Protein 8BUY (pdb70)

GO terms:
  GO:0000932 P-body (C, IDA)
  GO:0016601 Rac protein signal transduction (P, IDA)
  GO:1905762 CCR4-NOT complex binding (F, IDA)
  GO:0005515 protein binding (F, IPI)
  GO:0031267 small GTPase binding (F, IPI)
  GO:0005829 cytosol (C, TAS)

B-factor: mean 42.81, std 22.11, range [16.08, 143.51]

Radius of gyration: 20.85 Å; Cα contacts (8 Å, |Δi|>4): 250; chains: 2; bounding box: 61×44×50 Å

Foldseek 3Di:
DQFVVVVVVVVVVVVLVVLLVVLVVQLVVLVVVLVVCPPHLCNVLSVLVNVLSVVLSVVSVVLSVVLVVVLVVLVVPFDPCNRRGGDCVPGDPVNVVSVVVNVVSVVVSVVVSVVSSPVSNVVSVVSNVVVVVD/DDDLVVVVVVLVVVLVVLLVVLVVQLVVLVVVCVVQPPHPCNVLSVLSNVLSVVLSVVSVVLSVVCVVVLVVLSVVCPVHVHDPVNVVSVVVNVVSVVVSVVVSVVSSCVSCVVSVVVVVVCVVPND

Solvent-accessible surface area: 12900 Å² total; per-residue (Å²): 123,91,62,21,9,36,27,3,84,88,1,8,54,114,4,6,82,7,0,19,68,2,5,129,14,6,11,110,7,6,63,36,0,12,91,22,0,115,158,28,84,2,22,180,6,0,68,88,3,25,63,13,10,62,93,12,52,81,20,2,54,152,41,6,67,47,4,110,80,85,12,58,153,46,30,162,98,24,46,114,29,5,83,124,32,74,61,41,162,79,17,46,157,119,1,18,54,1,0,0,110,0,2,12,16,14,4,34,9,11,42,72,5,0,54,82,2,25,95,33,0,33,85,4,12,123,53,1,101,49,56,29,118,113,81,84,76,21,24,46,4,103,93,1,6,69,127,5,25,85,6,0,22,54,2,6,125,13,6,8,94,2,8,47,36,2,14,86,5,0,86,149,30,96,11,28,171,23,0,58,45,6,84,88,21,10,72,75,8,32,74,17,2,46,151,49,10,60,60,15,136,86,87,11,49,135,18,14,136,88,0,84,108,51,225,32,57,155,146,15,19,54,15,0,1,108,0,3,14,24,6,5,60,2,13,56,79,7,0,48,47,2,21,103,66,0,78,86,12,2,131,61,2,70,50,28,71,130,111,97,115

Sequence (261 aa):
STTPIADIQQGISKYLDALNVFCRASTFLTDLFSTVFRNSHYSKAATQLKDDVQEHVMEAASRLTSAIKPEIAKMLMELSAGAANFTDQKEFSLQDIEVLGRCCFLTVVQVHFQQFLTHALQKVQPVAHSCFAEVIVTTPIADIQQGISSKYLDALNVFCRASSTFLTDLFSTVFRNSHYSKAATQLKDVQEHVMEAASRLTSAIKPEIAKMLMELSAGEFSLQDIEVLGRCCFLTVVVQVHFQFLTHALQQKVQPVVAHSSSCFAEVIVPE

Secondary structure (P-SEA, 3-state):
cccaaaaaaaaaaaaaaaaaaaaaaaaaaaaaaaaaaccccaaaaaaaaaaaaaaaaaaaaaaaaaaaaaaaaaacccccccccccccccccaaaaaaaaaaaaaaaaaaaaaaaaaccccaaaaaaaaaaaac/ccaaaaaaaaaaaaaaaaaaaaaaaaaaaaaaaaaaccccaaaaaaaaaaaaaaaaaaaaaaaaaaaaaaaaaaaaaccccccaaaaaaaaaaaaaaaaaaaaaaaaaaaaaaaaaaaaaaaaaccc

InterPro domains:
  IPR031813 Domain of unknown function DUF4745 [PF15923] (60-187)
  IPR043385 Granule associated Rac and RHOG effector protein 1 [PTHR15703] (1-1070)

Nearest PDB structures (foldseek):
  8buy-assembly1_A  TM=1.008E+00  e=6.876E-19  Homo sapiens
  8buy-assembly1_B  TM=9.584E-01  e=5.472E-14  Homo sapiens
  5j0l-assembly3_E  TM=5.255E-01  e=9.024E-01  synthetic construct
  5j0l-assembly1_B  TM=3.999E-01  e=4.821E-01  synthetic construct
  4ke2-assembly1_A  TM=3.352E-01  e=4.988E+00  Pseudopleuronectes americanus

Structure (mmCIF, N/CA/C/O backbone):
data_8BUY
#
_entry.id   8BUY
#
_cell.length_a   44.714
_cell.length_b   65.945
_cell.length_c   90.438
_cell.angle_alpha   90.000
_cell.angle_beta   91.516
_cell.angle_gamma   90.000
#
_symmetry.space_group_name_H-M   'C 1 2 1'
#
loop_
_entity.id
_entity.type
_entity.pdbx_description
1 polymer 'Granule associated Rac and RHOG effector protein 1'
2 non-polymer 1,2-ETHANEDIOL
3 non-polymer 'SULFATE ION'
4 water water
#
loop_
_atom_site.group_PDB
_atom_site.id
_atom_site.type_symbol
_atom_site.label_atom_id
_atom_site.label_alt_id
_atom_site.label_comp_id
_atom_site.label_asym_id
_atom_site.label_entity_id
_atom_site.label_seq_id
_atom_site.pdbx_PDB_ins_code
_atom_site.Cartn_x
_atom_site.Cartn_y
_atom_site.Cartn_z
_atom_site.occupancy
_atom_site.B_iso_or_equiv
_atom_site.auth_seq_id
_atom_site.auth_comp_id
_atom_site.auth_asym_id
_atom_site.auth_atom_id
_atom_site.pdbx_PDB_model_num
ATOM 1 N N . SER A 1 5 ? 18.91345 41.93402 -1.80907 1.000 66.66717 69 SER A N 1
ATOM 2 C CA . SER A 1 5 ? 18.70367 40.81337 -0.89900 1.000 73.29059 69 SER A CA 1
ATOM 3 C C . SER A 1 5 ? 17.39258 40.08822 -1.19917 1.000 69.58828 69 SER A C 1
ATOM 4 O O . SER A 1 5 ? 16.42116 40.70690 -1.63923 1.000 72.44665 69 SER A O 1
ATOM 11 N N . THR A 1 6 ? 17.37034 38.77474 -0.95314 1.000 59.13613 70 THR A N 1
ATOM 12 C CA . THR A 1 6 ? 16.19549 37.94578 -1.20530 1.000 48.42394 70 THR A CA 1
ATOM 13 C C . THR A 1 6 ? 15.58310 37.39836 0.08275 1.000 35.61592 70 THR A C 1
ATOM 14 O O . THR A 1 6 ? 14.81538 36.43471 0.04009 1.000 34.66058 70 THR A O 1
ATOM 25 N N . THR A 1 7 ? 15.90288 37.99904 1.23019 1.000 35.41873 71 THR A N 1
ATOM 26 C CA . THR A 1 7 ? 15.38505 37.55568 2.52581 1.000 35.45159 71 THR A CA 1
ATOM 27 C C . THR A 1 7 ? 14.93476 38.77754 3.31410 1.000 30.91950 71 THR A C 1
ATOM 28 O O . THR A 1 7 ? 15.51083 39.11763 4.34832 1.000 32.21329 71 THR A O 1
ATOM 39 N N . PRO A 1 8 ? 13.88172 39.45887 2.85253 1.000 26.56024 72 PRO A N 1
ATOM 40 C CA . PRO A 1 8 ? 13.51105 40.72699 3.49672 1.000 23.10985 72 PRO A CA 1
ATOM 41 C C . PRO A 1 8 ? 13.10623 40.58234 4.95185 1.000 22.01579 72 PRO A C 1
ATOM 42 O O . PRO A 1 8 ? 13.46826 41.43341 5.76347 1.000 23.85034 72 PRO A O 1
ATOM 53 N N . ILE A 1 9 ? 12.34802 39.54365 5.30672 1.000 22.59328 73 ILE A N 1
ATOM 54 C CA . ILE A 1 9 ? 11.94536 39.38274 6.69403 1.000 22.17576 73 ILE A CA 1
ATOM 55 C C . ILE A 1 9 ? 13.15665 39.05912 7.55649 1.000 23.95897 73 ILE A C 1
ATOM 56 O O . ILE A 1 9 ? 13.34874 39.65815 8.61343 1.000 28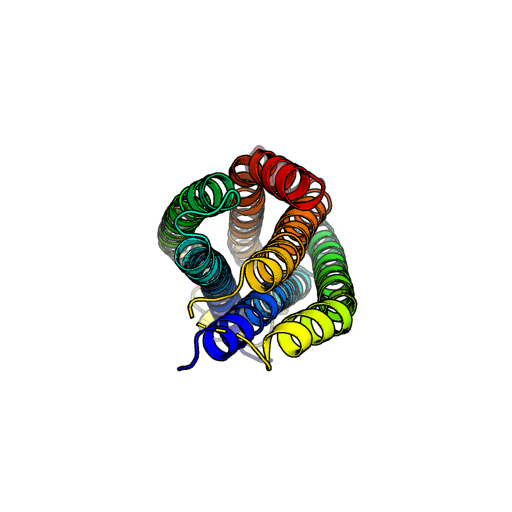.60183 73 ILE A O 1
ATOM 72 N N . ALA A 1 10 ? 13.99122 38.11459 7.11413 1.000 26.90632 74 ALA A N 1
ATOM 73 C CA . ALA A 1 10 ? 15.19194 37.79087 7.88275 1.000 27.90347 74 ALA A CA 1
ATOM 74 C C . ALA A 1 10 ? 16.07535 39.01476 8.04566 1.000 28.82409 74 ALA A C 1
ATOM 75 O O . ALA A 1 10 ? 16.71692 39.19237 9.08816 1.000 32.54091 74 ALA A O 1
ATOM 82 N N . ASP A 1 11 ? 16.13228 39.86950 7.02490 1.000 25.26540 75 ASP A N 1
ATOM 83 C CA . ASP A 1 11 ? 16.95958 41.06867 7.14162 1.000 22.92496 75 ASP A CA 1
ATOM 84 C C . ASP A 1 11 ? 16.42028 42.01641 8.20477 1.000 23.73571 75 ASP A C 1
ATOM 85 O O . ASP A 1 11 ? 17.19257 42.61346 8.96223 1.000 25.56610 75 ASP A O 1
ATOM 94 N N . ILE A 1 12 ? 15.09718 42.19450 8.26388 1.000 21.82139 76 ILE A N 1
ATOM 95 C CA . ILE A 1 12 ? 14.51213 43.03434 9.29969 1.000 23.56670 76 ILE A CA 1
ATOM 96 C C . ILE A 1 12 ? 14.76030 42.43486 10.67582 1.000 25.28946 76 ILE A C 1
ATOM 97 O O . ILE A 1 12 ? 15.10939 43.14915 11.62858 1.000 27.83722 76 ILE A O 1
ATOM 113 N N . GLN A 1 13 ? 14.56961 41.11863 10.80976 1.000 25.11909 77 GLN A N 1
ATOM 114 C CA . GLN A 1 13 ? 14.85908 40.43252 12.06027 1.000 29.55263 77 GLN A CA 1
ATOM 115 C C . GLN A 1 13 ? 16.29266 40.68124 12.49547 1.000 28.26077 77 GLN A C 1
ATOM 116 O O . GLN A 1 13 ? 16.55822 41.03829 13.65002 1.000 32.45736 77 GLN A O 1
ATOM 130 N N . GLN A 1 14 ? 17.24101 40.46388 11.58236 1.000 28.97044 78 GLN A N 1
ATOM 131 C CA . GLN A 1 14 ? 18.64385 40.70791 11.92380 1.000 33.93961 78 GLN A CA 1
ATOM 132 C C . GLN A 1 14 ? 18.87319 42.17284 12.26878 1.000 29.73919 78 GLN A C 1
ATOM 133 O O . GLN A 1 14 ? 19.55653 42.48631 13.25626 1.000 31.21786 78 GLN A O 1
ATOM 147 N N . GLY A 1 15 ? 18.30161 43.08450 11.47192 1.000 24.65027 79 GLY A N 1
ATOM 148 C CA . GLY A 1 15 ? 18.51534 44.50429 11.70934 1.000 22.35524 79 GLY A CA 1
ATOM 149 C C . GLY A 1 15 ? 18.03319 44.94505 13.07583 1.000 23.69151 79 GLY A C 1
ATOM 150 O O . GLY A 1 15 ? 18.67555 45.76263 13.73885 1.000 23.45554 79 GLY A O 1
ATOM 154 N N . ILE A 1 16 ? 16.89873 44.41133 13.51757 1.000 24.70285 80 ILE A N 1
ATOM 155 C CA . ILE A 1 16 ? 16.38515 44.76630 14.83265 1.000 24.33387 80 ILE A CA 1
ATOM 156 C C . ILE A 1 16 ? 17.30860 44.22508 15.90673 1.000 25.37791 80 ILE A C 1
ATOM 157 O O . ILE A 1 16 ? 17.65175 44.93101 16.86822 1.000 26.55379 80 ILE A O 1
ATOM 173 N N . SER A 1 17 ? 17.75140 42.97896 15.74086 1.000 27.38121 81 SER A N 1
ATOM 174 C CA . SER A 1 17 ? 18.62857 42.37196 16.73011 1.000 32.45587 81 SER A CA 1
ATOM 175 C C . SER A 1 17 ? 19.94552 43.12928 16.82304 1.000 30.48169 81 SER A C 1
ATOM 176 O O . SER A 1 17 ? 20.43706 43.38589 17.92805 1.000 29.70935 81 SER A O 1
ATOM 184 N N . LYS A 1 18 ? 20.52893 43.49595 15.67521 1.000 27.63206 82 LYS A N 1
ATOM 185 C CA . LYS A 1 18 ? 21.79156 44.22949 15.69547 1.000 26.03549 82 LYS A CA 1
ATOM 186 C C . LYS A 1 18 ? 21.61870 45.61138 16.30916 1.000 23.79423 82 LYS A C 1
ATOM 187 O O . LYS A 1 18 ? 22.51716 46.10454 16.99326 1.000 24.96808 82 LYS A O 1
ATOM 206 N N . TYR A 1 19 ? 20.48212 46.26047 16.05756 1.000 22.18273 83 TYR A N 1
ATOM 207 C CA . TYR A 1 19 ? 20.23538 47.57123 16.66141 1.000 20.38538 83 TYR A CA 1
ATOM 208 C C . TYR A 1 19 ? 20.16294 47.46469 18.17770 1.000 23.59207 83 TYR A C 1
ATOM 209 O O . TYR A 1 19 ? 20.79916 48.24418 18.89695 1.000 22.80749 83 TYR A O 1
ATOM 227 N N . LEU A 1 20 ? 19.37878 46.50856 18.68716 1.000 24.59448 84 LEU A N 1
ATOM 228 C CA . LEU A 1 20 ? 19.26776 46.34531 20.13452 1.000 26.84308 84 LEU A CA 1
ATOM 229 C C . LEU A 1 20 ? 20.60672 45.97123 20.74413 1.000 28.00788 84 LEU A C 1
ATOM 230 O O . LEU A 1 20 ? 20.97836 46.48411 21.80782 1.000 28.74094 84 LEU A O 1
ATOM 246 N N . ASP A 1 21 ? 21.36186 45.09310 20.08076 1.000 26.94113 85 ASP A N 1
ATOM 247 C CA . ASP A 1 21 ? 22.67764 44.73187 20.60297 1.000 31.72945 85 ASP A CA 1
ATOM 248 C C . ASP A 1 21 ? 23.58235 45.95322 20.66114 1.000 28.59984 85 ASP A C 1
ATOM 249 O O . ASP A 1 21 ? 24.27662 46.18592 21.66280 1.000 28.90178 85 ASP A O 1
ATOM 258 N N . ALA A 1 22 ? 23.58806 46.74698 19.58665 1.000 23.28895 86 ALA A N 1
ATOM 259 C CA . ALA A 1 22 ? 24.46753 47.91510 19.54139 1.000 22.88727 86 ALA A CA 1
ATOM 260 C C . ALA A 1 22 ? 24.07932 48.92768 20.60012 1.000 22.97670 86 ALA A C 1
ATOM 261 O O . ALA A 1 22 ? 24.94769 49.61354 21.16024 1.000 21.12097 86 ALA A O 1
ATOM 268 N N . LEU A 1 23 ? 22.78776 49.04368 20.87772 1.000 24.65788 87 LEU A N 1
ATOM 269 C CA . LEU A 1 23 ? 22.32120 49.93635 21.92791 1.000 24.31033 87 LEU A CA 1
ATOM 270 C C . LEU A 1 23 ? 22.91142 49.53178 23.27025 1.000 24.13232 87 LEU A C 1
ATOM 271 O O . LEU A 1 23 ? 23.40512 50.38365 24.03066 1.000 22.13476 87 LEU A O 1
ATOM 287 N N . ASN A 1 24 ? 22.86205 48.23230 23.57821 1.000 26.42163 88 ASN A N 1
ATOM 288 C CA . ASN A 1 24 ? 23.37657 47.76779 24.86240 1.000 28.87441 88 ASN A CA 1
ATOM 289 C C . ASN A 1 24 ? 24.89002 47.84091 24.90767 1.000 27.94295 88 ASN A C 1
ATOM 290 O O . ASN A 1 24 ? 25.46631 48.14249 25.96303 1.000 27.10313 88 ASN A O 1
ATOM 301 N N . VAL A 1 25 ? 25.55905 47.56876 23.78694 1.000 26.83311 89 VAL A N 1
ATOM 302 C CA . VAL A 1 25 ? 27.02201 47.68183 23.78216 1.000 26.18169 89 VAL A CA 1
ATOM 303 C C . VAL A 1 25 ? 27.44192 49.12042 24.05776 1.000 26.10550 89 VAL A C 1
ATOM 304 O O . VAL A 1 25 ? 28.43642 49.37611 24.76139 1.000 25.08220 89 VAL A O 1
ATOM 317 N N . PHE A 1 26 ? 26.69909 50.07915 23.50359 1.000 24.61505 90 PHE A N 1
ATOM 318 C CA . PHE A 1 26 ? 26.98321 51.49428 23.73890 1.000 21.81015 90 PHE A CA 1
ATOM 319 C C . PHE A 1 26 ? 26.79242 51.85781 25.19787 1.000 22.22223 90 PHE A C 1
ATOM 320 O O . PHE A 1 26 ? 27.64368 52.52753 25.79538 1.000 23.88285 90 PHE A O 1
ATOM 337 N N . CYS A 1 27 ? 25.71564 51.36540 25.81595 1.000 24.10191 91 CYS A N 1
ATOM 338 C CA . CYS A 1 27 ? 25.49278 51.66696 27.22574 1.000 26.51242 91 CYS A CA 1
ATOM 339 C C . CYS A 1 27 ? 26.58026 51.06735 28.10069 1.000 28.31273 91 CYS A C 1
ATOM 340 O O . CYS A 1 27 ? 27.03389 51.69776 29.06350 1.000 30.16133 91 CYS A O 1
ATOM 348 N N . ARG A 1 28 ? 26.98995 49.83342 27.80528 1.000 27.51723 92 ARG A N 1
ATOM 349 C CA . ARG A 1 28 ? 28.02670 49.20238 28.61792 1.000 26.93287 92 ARG A CA 1
ATOM 350 C C . ARG A 1 28 ? 29.37014 49.89305 28.41650 1.000 29.48080 92 ARG A C 1
ATOM 351 O O . ARG A 1 28 ? 30.14502 50.04379 29.36991 1.000 31.24317 92 ARG A O 1
ATOM 372 N N . ALA A 1 29 ? 29.66862 50.30153 27.17821 1.000 26.97990 93 ALA A N 1
ATOM 373 C CA . ALA A 1 29 ? 30.94719 50.95622 26.90911 1.000 28.26843 93 ALA A CA 1
ATOM 374 C C . ALA A 1 29 ? 31.01681 52.31472 27.59227 1.000 25.31586 93 ALA A C 1
ATOM 375 O O . ALA A 1 29 ? 32.09741 52.75383 28.02948 1.000 25.62215 93 ALA A O 1
ATOM 382 N N . SER A 1 30 ? 29.88444 53.00899 27.65909 1.000 26.66394 94 SER A N 1
ATOM 383 C CA . SER A 1 30 ? 29.80623 54.27411 28.37324 1.000 26.48241 94 SER A CA 1
ATOM 384 C C . SER A 1 30 ? 30.12416 54.07726 29.84114 1.000 28.37820 94 SER A C 1
ATOM 385 O O . SER A 1 30 ? 30.97777 54.77800 30.39653 1.000 29.04236 94 SER A O 1
ATOM 393 N N . THR A 1 31 ? 29.44882 53.11600 30.48314 1.000 30.74647 95 THR A N 1
ATOM 394 C CA . THR A 1 31 ? 29.69362 52.86488 31.90029 1.000 33.47061 95 THR A CA 1
ATOM 395 C C . THR A 1 31 ? 31.12379 52.39448 32.14759 1.000 35.18136 95 THR A C 1
ATOM 396 O O . THR A 1 31 ? 31.74971 52.79080 33.13754 1.000 35.22913 95 THR A O 1
ATOM 407 N N . PHE A 1 32 ? 31.64679 51.53179 31.27215 1.000 31.04752 96 PHE A N 1
ATOM 408 C CA . PHE A 1 32 ? 32.99104 50.98962 31.45560 1.000 33.22967 96 PHE A CA 1
ATOM 409 C C . PHE A 1 32 ? 34.03086 52.10118 31.46455 1.000 32.95792 96 PHE A C 1
ATOM 410 O O . PHE A 1 32 ? 34.94501 52.12027 32.30927 1.000 34.23671 96 PHE A O 1
ATOM 427 N N . LEU A 1 33 ? 33.92231 53.03238 30.52077 1.000 31.15314 97 LEU A N 1
ATOM 428 C CA . LEU A 1 33 ? 34.87990 54.13322 30.47789 1.000 31.15377 97 LEU A CA 1
ATOM 429 C C . LEU A 1 33 ? 34.72899 55.02441 31.69612 1.000 31.74685 97 LEU A C 1
ATOM 430 O O . LEU A 1 33 ? 35.72933 55.44255 32.30252 1.000 29.79017 97 LEU A O 1
ATOM 446 N N . THR A 1 34 ? 33.49046 55.34215 32.06875 1.000 31.00857 98 THR A N 1
ATOM 447 C CA . THR A 1 34 ? 33.27435 56.17747 33.24405 1.000 34.47823 98 THR A CA 1
ATOM 448 C C . THR A 1 34 ? 33.80064 55.48899 34.49269 1.000 37.77380 98 THR A C 1
ATOM 449 O O . THR A 1 34 ? 34.29309 56.15737 35.40893 1.000 38.84801 98 THR A O 1
ATOM 460 N N . ASP A 1 35 ? 33.72389 54.15812 34.52818 1.000 33.25580 99 ASP A N 1
ATOM 461 C CA . ASP A 1 35 ? 34.30054 53.41089 35.64156 1.000 38.10712 99 ASP A CA 1
ATOM 462 C C . ASP A 1 35 ? 35.81712 53.55415 35.68364 1.000 38.65413 99 ASP A C 1
ATOM 463 O O . ASP A 1 35 ? 36.39909 53.66941 36.76981 1.000 38.82142 99 ASP A 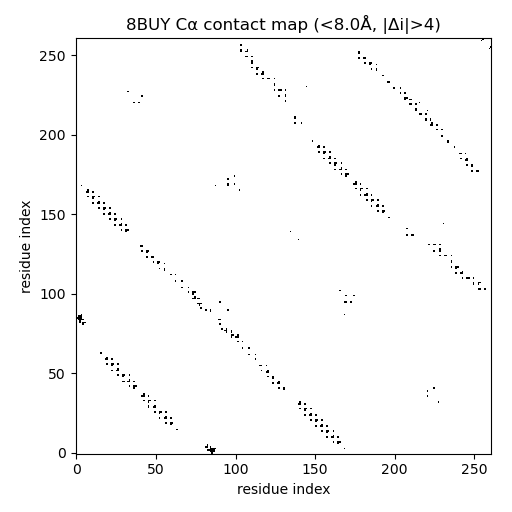O 1
ATOM 472 N N . LEU A 1 36 ? 36.48248 53.52216 34.52555 1.000 36.77155 100 LEU A N 1
ATOM 473 C CA . LEU A 1 36 ? 37.93261 53.71706 34.52637 1.000 37.50781 100 LEU A CA 1
ATOM 474 C C . LEU A 1 36 ? 38.28747 55.09719 35.06357 1.000 35.57871 100 LEU A C 1
ATOM 475 O O . LEU A 1 36 ? 39.23832 55.24735 35.84105 1.000 35.22436 100 LEU A O 1
ATOM 491 N N . PHE A 1 37 ? 37.53605 56.12521 34.66271 1.000 34.22849 101 PHE A N 1
ATOM 492 C CA . PHE A 1 37 ? 37.83775 57.47012 35.13609 1.000 34.17789 101 PHE A CA 1
ATOM 493 C C . PHE A 1 37 ? 37.54829 57.61042 36.62569 1.000 38.41895 101 PHE A C 1
ATOM 494 O O . PHE A 1 37 ? 38.29919 58.27835 37.34794 1.000 39.41597 101 PHE A O 1
ATOM 511 N N . SER A 1 38 ? 36.46458 57.00318 37.10812 1.000 38.20296 102 SER A N 1
ATOM 512 C CA . SER A 1 38 ? 36.17585 57.06292 38.54179 1.000 44.14505 102 SER A CA 1
ATOM 513 C C . SER A 1 38 ? 37.31697 56.46752 39.35474 1.000 45.41815 102 SER A C 1
ATOM 514 O O . SER A 1 38 ? 37.70833 57.01552 40.39906 1.000 43.18566 102 SER A O 1
ATOM 522 N N . THR A 1 39 ? 37.87727 55.35044 38.88953 1.000 41.10990 103 THR A N 1
ATOM 523 C CA . THR A 1 39 ? 38.97889 54.73292 39.61907 1.000 44.48884 103 THR A CA 1
ATOM 524 C C . THR A 1 39 ? 40.20541 55.63959 39.65040 1.000 43.83246 103 THR A C 1
ATOM 525 O O . THR A 1 39 ? 40.85332 55.79104 40.69851 1.000 42.69514 103 THR A O 1
ATOM 536 N N . VAL A 1 40 ? 40.54536 56.25558 38.51480 1.000 49.47191 104 VAL A N 1
ATOM 537 C CA . VAL A 1 40 ? 41.74124 57.08892 38.47869 1.000 54.20645 104 VAL A CA 1
ATOM 538 C C . VAL A 1 40 ? 41.52522 58.38654 39.24480 1.000 52.22850 104 VAL A C 1
ATOM 539 O O . VAL A 1 40 ? 42.48565 58.99163 39.73237 1.000 56.83315 104 VAL A O 1
ATOM 552 N N . PHE A 1 41 ? 40.28085 58.84137 39.36296 1.000 46.04738 105 PHE A N 1
ATOM 553 C CA . PHE A 1 41 ? 39.99952 60.11050 40.01807 1.000 42.80420 105 PHE A CA 1
ATOM 554 C C . PHE A 1 41 ? 39.81737 59.98096 41.52520 1.000 45.26355 105 PHE A C 1
ATOM 555 O O . PHE A 1 41 ? 39.54009 60.98678 42.18582 1.000 39.98112 105 PHE A O 1
ATOM 572 N N . ARG A 1 42 ? 39.97767 58.78436 42.08264 1.000 53.94364 106 ARG A N 1
ATOM 573 C CA . ARG A 1 42 ? 39.84832 58.61203 43.52357 1.000 64.44232 106 ARG A CA 1
ATOM 574 C C . ARG A 1 42 ? 40.69958 59.64217 44.26015 1.000 61.58908 106 ARG A C 1
ATOM 575 O O . ARG A 1 42 ? 41.83402 59.93181 43.86878 1.000 66.39247 106 ARG A O 1
ATOM 588 N N . ASN A 1 43 ? 40.12199 60.22284 45.31128 1.000 53.75573 107 ASN A N 1
ATOM 589 C CA . ASN A 1 43 ? 40.75127 61.20995 46.18426 1.000 54.27329 107 ASN A CA 1
ATOM 590 C C . ASN A 1 43 ? 41.06811 62.52521 45.48425 1.000 50.78158 107 ASN A C 1
ATOM 591 O O . ASN A 1 43 ? 41.83092 63.33085 46.02188 1.000 53.83557 107 ASN A O 1
ATOM 602 N N . SER A 1 44 ? 40.50747 62.77367 44.30491 1.000 45.19417 108 SER A N 1
ATOM 603 C CA . SER A 1 44 ? 40.69037 64.04621 43.62701 1.000 42.28452 108 SER A CA 1
ATOM 604 C C . SER A 1 44 ? 39.36637 64.80118 43.58470 1.000 39.37814 108 SER A C 1
ATOM 605 O O . SER A 1 44 ? 38.29134 64.24507 43.83509 1.000 37.59505 108 SER A O 1
ATOM 613 N N . HIS A 1 45 ? 39.45664 66.08502 43.24840 1.000 41.78923 109 HIS A N 1
ATOM 614 C CA . HIS A 1 45 ? 38.25646 66.90137 43.12795 1.000 43.13030 109 HIS A CA 1
ATOM 615 C C . HIS A 1 45 ? 37.38865 66.54306 41.92307 1.000 38.31329 109 HIS A C 1
ATOM 616 O O . HIS A 1 45 ? 36.32638 67.15879 41.76258 1.000 39.90597 109 HIS A O 1
ATOM 631 N N . TYR A 1 46 ? 37.81299 65.61410 41.06435 1.000 34.17415 110 TYR A N 1
ATOM 632 C CA . TYR A 1 46 ? 36.93340 65.09787 40.01211 1.000 32.83106 110 TYR A CA 1
ATOM 633 C C . TYR A 1 46 ? 36.12399 63.88717 40.45210 1.000 37.34539 110 TYR A C 1
ATOM 634 O O . TYR A 1 46 ? 35.19828 63.49196 39.74020 1.000 34.55061 110 TYR A O 1
ATOM 652 N N . SER A 1 47 ? 36.44170 63.29541 41.60194 1.000 38.99919 111 SER A N 1
ATOM 653 C CA . SER A 1 47 ? 35.82591 62.03070 41.98045 1.000 40.42554 111 SER A CA 1
ATOM 654 C C . SER A 1 47 ? 34.31371 62.14983 42.11813 1.000 40.47593 111 SER A C 1
ATOM 655 O O . SER A 1 47 ? 33.57691 61.24752 41.70290 1.000 41.24457 111 SER A O 1
ATOM 663 N N . LYS A 1 48 ? 33.83038 63.24247 42.71315 1.000 37.44701 112 LYS A N 1
ATOM 664 C CA . LYS A 1 48 ? 32.39352 63.38437 42.93267 1.000 43.65047 112 LYS A CA 1
ATOM 665 C C . LYS A 1 48 ? 31.63171 63.31192 41.61399 1.000 38.18583 112 LYS A C 1
ATOM 666 O O . LYS A 1 48 ? 30.66495 62.55210 41.47997 1.000 36.82560 112 LYS A O 1
ATOM 685 N N . ALA A 1 49 ? 32.06221 64.09732 40.62585 1.000 36.75047 113 ALA A N 1
ATOM 686 C CA . ALA A 1 49 ? 31.38210 64.10105 39.33238 1.000 36.55004 113 ALA A CA 1
ATOM 687 C C . ALA A 1 49 ? 31.49807 62.75112 38.63379 1.000 36.18761 113 ALA A C 1
ATOM 688 O O . ALA A 1 49 ? 30.50735 62.23386 38.08652 1.000 33.24243 113 ALA A O 1
ATOM 695 N N . ALA A 1 50 ? 32.69834 62.16533 38.62938 1.000 38.72620 114 ALA A N 1
ATOM 696 C CA . ALA A 1 50 ? 32.89898 60.88476 37.95849 1.000 36.22400 114 ALA A CA 1
ATOM 697 C C . ALA A 1 50 ? 32.08066 59.79159 38.62728 1.000 36.42685 114 ALA A C 1
ATOM 698 O O . ALA A 1 50 ? 31.51584 58.91869 37.95690 1.000 36.17232 114 ALA A O 1
ATOM 705 N N . THR A 1 51 ? 31.99779 59.83107 39.95440 1.000 37.82789 115 THR A N 1
ATOM 706 C CA . THR A 1 51 ? 31.20579 58.84272 40.66910 1.000 36.84614 115 THR A CA 1
ATOM 707 C C . THR A 1 51 ? 29.72227 59.03307 40.40480 1.000 36.07381 115 THR A C 1
ATOM 708 O O . THR A 1 51 ? 28.99501 58.05536 40.21844 1.000 37.71842 115 THR A O 1
ATOM 719 N N . GLN A 1 52 ? 29.25513 60.28444 40.37316 1.000 38.35131 116 GLN A N 1
ATOM 720 C CA . GLN A 1 52 ? 27.84919 60.52437 40.05604 1.000 37.37346 116 GLN A CA 1
ATOM 721 C C . GLN A 1 52 ? 27.51286 60.05364 38.64660 1.000 35.11627 116 GLN A C 1
ATOM 722 O O . GLN A 1 52 ? 26.45036 59.46863 38.41807 1.000 36.41678 116 GLN A O 1
ATOM 736 N N . LEU A 1 53 ? 28.40034 60.30808 37.68504 1.000 34.72540 117 LEU A N 1
ATOM 737 C CA . LEU A 1 53 ? 28.11868 59.86431 36.32556 1.000 31.38960 117 LEU A CA 1
ATOM 738 C C . LEU A 1 53 ? 28.14509 58.34388 36.23201 1.000 32.54792 117 LEU A C 1
ATOM 739 O O . LEU A 1 53 ? 27.33070 57.74626 35.51841 1.000 31.36943 117 LEU A O 1
ATOM 755 N N . LYS A 1 54 ? 29.08243 57.70236 36.93134 1.000 33.28221 118 LYS A N 1
ATOM 756 C CA . LYS A 1 54 ? 29.11101 56.24718 36.95838 1.000 35.01681 118 LYS A CA 1
ATOM 757 C C . LYS A 1 54 ? 27.77086 55.68471 37.40887 1.000 36.52439 118 LYS A C 1
ATOM 758 O O . LYS A 1 54 ? 27.25581 54.73930 36.80433 1.000 35.81395 118 LYS A O 1
ATOM 768 N N . ASP A 1 55 ? 27.18444 56.26471 38.46454 1.000 35.50496 119 ASP A N 1
ATOM 769 C CA A ASP A 1 55 ? 25.90685 55.76442 38.96138 0.506 37.36927 119 ASP A CA 1
ATOM 770 C CA B ASP A 1 55 ? 25.90756 55.76332 38.96449 0.494 37.36892 119 ASP A CA 1
ATOM 771 C C . ASP A 1 55 ? 24.77964 56.03369 37.97096 1.000 34.55829 119 ASP A C 1
ATOM 772 O O . ASP A 1 55 ? 23.89303 55.18719 37.77971 1.000 33.05445 119 ASP A O 1
ATOM 789 N N . VAL A 1 56 ? 24.78053 57.20970 37.34203 1.000 31.53391 120 VAL A N 1
ATOM 790 C CA . VAL A 1 56 ? 23.78503 57.50225 36.31512 1.000 34.52804 120 VAL A CA 1
ATOM 791 C C . VAL A 1 56 ? 23.87478 56.47634 35.19494 1.000 33.33334 120 VAL A C 1
ATOM 792 O O . VAL A 1 56 ? 22.85977 55.94621 34.72667 1.000 31.19975 120 VAL A O 1
ATOM 805 N N . GLN A 1 57 ? 25.09581 56.19051 34.73485 1.000 32.15089 121 GLN A N 1
ATOM 806 C CA . GLN A 1 57 ? 25.22531 55.34669 33.55052 1.000 31.78289 121 GLN A CA 1
ATOM 807 C C . GLN A 1 57 ? 24.99897 53.88124 33.87038 1.000 34.34552 121 GLN A C 1
ATOM 808 O O . GLN A 1 57 ? 24.56429 53.11953 33.00189 1.000 31.50319 121 GLN A O 1
ATOM 822 N N . GLU A 1 58 ? 25.29323 53.45867 35.09612 1.000 32.71851 122 GLU A N 1
ATOM 823 C CA . GLU A 1 58 ? 24.87016 52.13113 35.52060 1.000 31.84772 122 GLU A CA 1
ATOM 824 C C . GLU A 1 58 ? 23.35586 51.99705 35.43528 1.000 33.51577 122 GLU A C 1
ATOM 825 O O . GLU A 1 58 ? 22.84183 51.00478 34.91367 1.000 34.60708 122 GLU A O 1
ATOM 837 N N . HIS A 1 59 ? 22.62192 53.00280 35.93033 1.000 34.84409 123 HIS A N 1
ATOM 838 C CA . HIS A 1 59 ? 21.16420 52.94883 35.86436 1.000 37.65158 123 HIS A CA 1
ATOM 839 C C . HIS A 1 59 ? 20.67056 53.01298 34.42534 1.000 34.33124 123 HIS A C 1
ATOM 840 O O . HIS A 1 59 ? 19.72384 52.30695 34.05875 1.000 33.55898 123 HIS A O 1
ATOM 854 N N . VAL A 1 60 ? 21.29419 53.84869 33.58627 1.000 32.25890 124 VAL A N 1
ATOM 855 C CA . VAL A 1 60 ? 20.86684 53.92290 32.18859 1.000 32.73576 124 VAL A CA 1
ATOM 856 C C . VAL A 1 60 ? 21.05829 52.57339 31.51127 1.000 31.83022 124 VAL A C 1
ATOM 857 O O . VAL A 1 60 ? 20.21656 52.11817 30.71976 1.000 29.48381 124 VAL A O 1
ATOM 870 N N . MET A 1 61 ? 22.18297 51.93504 31.79685 1.000 32.13677 125 MET A N 1
ATOM 871 C CA . MET A 1 61 ? 22.47745 50.59282 31.31654 1.000 29.46412 125 MET A CA 1
ATOM 872 C C . MET A 1 61 ? 21.41120 49.59879 31.74085 1.000 30.14075 125 MET A C 1
ATOM 873 O O . MET A 1 61 ? 20.97492 48.76436 30.93828 1.000 31.37406 125 MET A O 1
ATOM 887 N N . GLU A 1 62 ? 20.98927 49.65331 33.00911 1.000 33.05676 126 GLU A N 1
ATOM 888 C CA . GLU A 1 62 ? 19.94794 48.74601 33.47791 1.000 36.41716 126 GLU A CA 1
ATOM 889 C C . GLU A 1 62 ? 18.62137 49.02091 32.77370 1.000 34.09618 126 GLU A C 1
ATOM 890 O O . GLU A 1 62 ? 17.94062 48.09257 32.32178 1.000 36.12162 126 GLU A O 1
ATOM 902 N N . ALA A 1 63 ? 18.24223 50.29611 32.66626 1.000 35.16108 127 ALA A N 1
ATOM 903 C CA . ALA A 1 63 ? 17.01617 50.65419 31.95935 1.000 39.58695 127 ALA A CA 1
ATOM 904 C C . ALA A 1 63 ? 17.05626 50.19715 30.50490 1.000 37.33913 127 ALA A C 1
ATOM 905 O O . ALA A 1 63 ? 16.06277 49.66333 29.98118 1.000 36.89591 127 ALA A O 1
ATOM 912 N N . ALA A 1 64 ? 18.18916 50.40684 29.82743 1.000 33.97809 128 ALA A N 1
ATOM 913 C CA . ALA A 1 64 ? 18.32272 49.94640 28.44979 1.000 33.22777 128 ALA A CA 1
ATOM 914 C C . ALA A 1 64 ? 18.16230 48.43786 28.35441 1.000 33.33746 128 ALA A C 1
ATOM 915 O O . ALA A 1 64 ? 17.47191 47.93121 27.46249 1.000 32.07243 128 ALA A O 1
ATOM 922 N N . SER A 1 65 ? 18.78852 47.70063 29.26538 1.000 32.41760 129 SER A N 1
ATOM 923 C CA . SER A 1 65 ? 18.62222 46.25283 29.27749 1.000 32.75956 129 SER A CA 1
ATOM 924 C C . SER A 1 65 ? 17.15893 45.87441 29.46204 1.000 31.19727 129 SER A C 1
ATOM 925 O O . SER A 1 65 ? 16.66699 44.93272 28.82618 1.000 30.32401 129 SER A O 1
ATOM 933 N N . ARG A 1 66 ? 16.44443 46.59224 30.33433 1.000 30.48207 130 ARG A N 1
ATOM 934 C CA . ARG A 1 66 ? 15.03145 46.29152 30.54961 1.000 36.06618 130 ARG A CA 1
ATOM 935 C C . ARG A 1 66 ? 14.20886 46.62809 29.31534 1.000 36.80354 130 ARG A C 1
ATOM 936 O O . ARG A 1 66 ? 13.31081 45.86497 28.91930 1.000 34.14651 130 ARG A O 1
ATOM 957 N N . LEU A 1 67 ? 14.49287 47.77576 28.69830 1.000 35.80000 131 LEU A N 1
ATOM 958 C CA . LEU A 1 67 ? 13.74249 48.18498 27.51961 1.000 36.18836 131 LEU A CA 1
ATOM 959 C C . LEU A 1 67 ? 13.94210 47.19074 26.38697 1.000 34.85494 131 LEU A C 1
ATOM 960 O O . LEU A 1 67 ? 12.99386 46.84690 25.66892 1.000 37.33600 131 LEU A O 1
ATOM 976 N N . THR A 1 68 ? 15.16900 46.69863 26.22352 1.000 32.47308 132 THR A N 1
ATOM 977 C CA . THR A 1 68 ? 15.43719 45.74214 25.15681 1.000 36.97279 132 THR A CA 1
ATOM 978 C C . THR A 1 68 ? 14.87783 44.36604 25.49628 1.000 34.89365 132 THR A C 1
ATOM 979 O O . THR A 1 68 ? 14.39892 43.66018 24.60238 1.000 35.28513 132 THR A O 1
ATOM 990 N N . SER A 1 69 ? 14.89079 43.97687 26.77180 1.000 32.48240 133 SER A N 1
ATOM 991 C CA . SER A 1 69 ? 14.29093 42.70353 27.14191 1.000 34.19273 133 SER A CA 1
ATOM 992 C C . SER A 1 69 ? 12.78033 42.72454 26.93955 1.000 34.58485 133 SER A C 1
ATOM 993 O O . SER A 1 69 ? 12.17416 41.68482 26.66105 1.000 36.32950 133 SER A O 1
ATOM 1001 N N . ALA A 1 70 ? 12.15710 43.89352 27.06299 1.000 35.79129 134 ALA A N 1
ATOM 1002 C CA . ALA A 1 70 ? 10.71190 43.97680 26.89402 1.000 38.54298 134 ALA A CA 1
ATOM 1003 C C . ALA A 1 70 ? 10.29163 44.07199 25.43218 1.000 35.66490 134 ALA A C 1
ATOM 1004 O O . ALA A 1 70 ? 9.18498 43.63069 25.08526 1.000 37.54778 134 ALA A O 1
ATOM 1011 N N . ILE A 1 71 ? 11.13657 44.62854 24.55765 1.000 29.14582 135 ILE A N 1
ATOM 1012 C CA . ILE A 1 71 ? 10.75096 44.77376 23.15553 1.000 30.30083 135 ILE A CA 1
ATOM 1013 C C . ILE A 1 71 ? 10.87903 43.44942 22.42899 1.000 31.34250 135 ILE A C 1
ATOM 1014 O O . ILE A 1 71 ? 10.09758 43.15442 21.52457 1.000 32.39941 135 ILE A O 1
ATOM 1024 N N . LYS A 1 72 ? 11.85726 42.63531 22.81404 1.000 35.01661 136 LYS A N 1
ATOM 1025 C CA . LYS A 1 72 ? 12.06689 41.35152 22.15486 1.000 37.95426 136 LYS A CA 1
ATOM 1026 C C . LYS A 1 72 ? 10.79727 40.52370 22.10723 1.000 35.52972 136 LYS A C 1
ATOM 1027 O O . LYS A 1 72 ? 10.38793 40.13213 21.00471 1.000 35.03646 136 LYS A O 1
ATOM 1046 N N . PRO A 1 73 ? 10.12062 40.24744 23.22597 1.000 38.11597 137 PRO A N 1
ATOM 1047 C CA . PRO A 1 73 ? 8.87917 39.46975 23.13044 1.000 38.41774 137 PRO A CA 1
ATOM 1048 C C . PRO A 1 73 ? 7.78162 40.21185 22.40302 1.000 37.36455 137 PRO A C 1
ATOM 1049 O O . PRO A 1 73 ? 6.99072 39.59194 21.68376 1.000 38.07932 137 PRO A O 1
ATOM 1060 N N . GLU A 1 74 ? 7.70836 41.53529 22.56757 1.000 36.93564 138 GLU A N 1
ATOM 1061 C CA . GLU A 1 74 ? 6.69091 42.29475 21.85034 1.000 38.96730 138 GLU A CA 1
ATOM 1062 C C . GLU A 1 74 ? 6.88985 42.16172 20.35203 1.000 31.76691 138 GLU A C 1
ATOM 1063 O O . GLU A 1 74 ? 5.92801 41.95642 19.60596 1.000 32.07816 138 GLU A O 1
ATOM 1075 N N . ILE A 1 75 ? 8.13936 42.22637 19.90274 1.000 34.30384 139 ILE A N 1
ATOM 1076 C CA . ILE A 1 75 ? 8.43689 42.13091 18.48174 1.000 37.46197 139 ILE A CA 1
ATOM 1077 C C . ILE A 1 75 ? 8.12277 40.73348 17.96951 1.000 34.13498 139 ILE A C 1
ATOM 1078 O O . ILE A 1 75 ? 7.49188 40.57458 16.91885 1.000 30.58343 139 ILE A O 1
ATOM 1094 N N . ALA A 1 76 ? 8.58288 39.70190 18.68743 1.000 30.19528 140 ALA A N 1
ATOM 1095 C CA . ALA A 1 76 ? 8.31364 38.33325 18.28869 1.000 29.18925 140 ALA A CA 1
ATOM 1096 C C . ALA A 1 76 ? 6.81353 38.08232 18.21768 1.000 26.82934 140 ALA A C 1
ATOM 1097 O O . ALA A 1 76 ? 6.32087 37.46574 17.27488 1.000 28.93430 140 ALA A O 1
ATOM 1104 N N . LYS A 1 77 ? 6.08689 38.52886 19.24296 1.000 33.46475 141 LYS A N 1
ATOM 1105 C CA . LYS A 1 77 ? 4.63964 38.35254 19.26600 1.000 35.64912 141 LYS A CA 1
ATOM 1106 C C . LYS A 1 77 ? 3.99562 38.99387 18.04193 1.000 29.98059 141 LYS A C 1
ATOM 1107 O O . LYS A 1 77 ? 3.11885 38.39821 17.40877 1.000 31.48452 141 LYS A O 1
ATOM 1126 N N . MET A 1 78 ? 4.40711 40.22029 17.71189 1.000 32.61873 142 MET A N 1
ATOM 1127 C CA . MET A 1 78 ? 3.87058 40.88176 16.52617 1.000 38.34804 142 MET A CA 1
ATOM 1128 C C . MET A 1 78 ? 4.20355 40.09500 15.26582 1.000 32.44926 142 MET A C 1
ATOM 1129 O O . MET A 1 78 ? 3.33823 39.87426 14.41094 1.000 31.17761 142 MET A O 1
ATOM 1143 N N . LEU A 1 79 ? 5.46838 39.67931 15.11026 1.000 25.74783 143 LEU A N 1
ATOM 1144 C CA . LEU A 1 79 ? 5.80622 39.00175 13.85536 1.000 26.19846 143 LEU A CA 1
ATOM 1145 C C . LEU A 1 79 ? 5.11550 37.63876 13.65491 1.000 28.87637 143 LEU A C 1
ATOM 1146 O O . LEU A 1 79 ? 5.08831 37.14540 12.52266 1.000 30.01257 143 LEU A O 1
ATOM 1162 N N . MET A 1 80 ? 4.55691 37.00446 14.69166 1.000 29.86621 144 MET A N 1
ATOM 1163 C CA . MET A 1 80 ? 3.77948 35.78107 14.44822 1.000 26.84320 144 MET A CA 1
ATOM 1164 C C . MET A 1 80 ? 2.59616 36.05642 13.53501 1.000 25.74350 144 MET A C 1
ATOM 1165 O O . MET A 1 80 ? 2.02282 35.12783 12.94253 1.000 26.80745 144 MET A O 1
ATOM 1179 N N . GLU A 1 81 ? 2.22708 37.32837 13.42590 1.000 25.98407 145 GLU A N 1
ATOM 1180 C CA . GLU A 1 81 ? 1.09712 37.71259 12.60705 1.000 25.87435 145 GLU A CA 1
ATOM 1181 C C . GLU A 1 81 ? 1.41226 37.75055 11.12467 1.000 25.90006 145 GLU A C 1
ATOM 1182 O O . GLU A 1 81 ? 0.47170 37.83876 10.33084 1.000 26.47801 145 GLU A O 1
ATOM 1194 N N . LEU A 1 82 ? 2.66892 37.63292 10.72981 1.000 20.31339 146 LEU A N 1
ATOM 1195 C CA . LEU A 1 82 ? 2.99565 37.59833 9.30970 1.000 17.60018 146 LEU A CA 1
ATOM 1196 C C . LEU A 1 82 ? 2.36129 36.38980 8.62385 1.000 21.92602 146 LEU A C 1
ATOM 1197 O O . LEU A 1 82 ? 2.16133 35.33182 9.23593 1.000 25.17020 146 LEU A O 1
ATOM 1213 N N . SER A 1 83 ? 2.08612 36.54133 7.33545 1.000 20.04780 147 SER A N 1
ATOM 1214 C CA . SER A 1 83 ? 1.39725 35.46862 6.61508 1.000 25.09067 147 SER A CA 1
ATOM 1215 C C . SER A 1 83 ? 2.29959 34.23161 6.51120 1.000 23.34585 147 SER A C 1
ATOM 1216 O O . SER A 1 83 ? 3.50929 34.28634 6.73906 1.000 24.31425 147 SER A O 1
ATOM 1224 N N . ALA A 1 84 ? 1.67617 33.09063 6.19106 1.000 23.74646 148 ALA A N 1
ATOM 1225 C CA . ALA A 1 84 ? 2.36800 31.80598 6.28843 1.000 25.55750 148 ALA A CA 1
ATOM 1226 C C . ALA A 1 84 ? 3.64823 31.75477 5.45767 1.000 26.88005 148 ALA A C 1
ATOM 1227 O O . ALA A 1 84 ? 4.64726 31.16098 5.89017 1.000 25.02995 148 ALA A O 1
ATOM 1234 N N . GLY A 1 85 ? 3.63825 32.31717 4.25380 1.000 22.38891 149 GLY A N 1
ATOM 1235 C CA . GLY A 1 85 ? 4.81676 32.24010 3.41325 1.000 21.15436 149 GLY A CA 1
ATOM 1236 C C . GLY A 1 85 ? 5.85878 33.32433 3.64336 1.000 21.08434 149 GLY A C 1
ATOM 1237 O O . GLY A 1 85 ? 6.83844 33.39073 2.89164 1.000 23.04847 149 GLY A O 1
ATOM 1241 N N . ALA A 1 86 ? 5.69401 34.14050 4.67855 1.000 21.03616 150 ALA A N 1
ATOM 1242 C CA . ALA A 1 86 ? 6.52388 35.33514 4.84526 1.000 22.34009 150 ALA A CA 1
ATOM 1243 C C . ALA A 1 86 ? 8.01025 35.01137 4.85921 1.000 21.20642 150 ALA A C 1
ATOM 1244 O O . ALA A 1 86 ? 8.81254 35.76035 4.28821 1.000 19.56597 150 ALA A O 1
ATOM 1251 N N . ALA A 1 87 ? 8.40995 33.93055 5.52972 1.000 24.04900 151 ALA A N 1
ATOM 1252 C CA . ALA A 1 87 ? 9.83695 33.64247 5.64683 1.000 24.59151 151 ALA A CA 1
ATOM 1253 C C . ALA A 1 87 ? 10.45642 33.27811 4.30644 1.000 26.74497 151 ALA A C 1
ATOM 1254 O O . ALA A 1 87 ? 11.67766 33.40278 4.14637 1.000 28.25345 151 ALA A O 1
ATOM 1261 N N . ASN A 1 88 ? 9.64265 32.83558 3.34286 1.000 23.69389 152 ASN A N 1
ATOM 1262 C CA . ASN A 1 88 ? 10.12834 32.45815 2.02237 1.000 26.75568 152 ASN A CA 1
ATOM 1263 C C . ASN A 1 88 ? 9.97137 33.54476 0.96279 1.000 23.73130 152 ASN A C 1
ATOM 1264 O O . ASN A 1 88 ? 10.49046 33.37328 -0.15178 1.000 26.30185 152 ASN A O 1
ATOM 1275 N N . PHE A 1 89 ? 9.33023 34.66883 1.27490 1.000 19.40287 153 PHE A N 1
ATOM 1276 C CA . PHE A 1 89 ? 9.23367 35.75078 0.30484 1.000 21.81255 153 PHE A CA 1
ATOM 1277 C C . PHE A 1 89 ? 10.62809 36.26361 -0.03412 1.000 23.85898 153 PHE A C 1
ATOM 1278 O O . PHE A 1 89 ? 11.47272 36.45136 0.85069 1.000 24.35905 153 PHE A O 1
ATOM 1295 N N . THR A 1 90 ? 10.86262 36.51603 -1.31828 1.000 25.17919 154 THR A N 1
ATOM 1296 C CA . THR A 1 90 ? 12.13082 37.06910 -1.76398 1.000 28.46276 154 THR A CA 1
ATOM 1297 C C . THR A 1 90 ? 12.04952 38.53667 -2.14951 1.000 29.79146 154 THR A C 1
ATOM 1298 O O . THR A 1 90 ? 13.09032 39.15563 -2.39657 1.000 32.47758 154 THR A O 1
ATOM 1309 N N . ASP A 1 91 ? 10.85261 39.11802 -2.19416 1.000 29.26906 155 ASP A N 1
ATOM 1310 C CA . ASP A 1 91 ? 10.65757 40.50261 -2.60046 1.000 32.22357 155 ASP A CA 1
ATOM 1311 C C . ASP A 1 91 ? 9.48447 41.06180 -1.80845 1.000 28.67587 155 ASP A C 1
ATOM 1312 O O . ASP A 1 91 ? 8.50981 40.35312 -1.56756 1.000 24.81562 155 ASP A O 1
ATOM 1321 N N . GLN A 1 92 ? 9.58233 42.32561 -1.40469 1.000 28.00736 156 GLN A N 1
ATOM 1322 C CA . GLN A 1 92 ? 8.54745 42.91871 -0.56612 1.000 25.52621 156 GLN A CA 1
ATOM 1323 C C . GLN A 1 92 ? 7.20853 43.01841 -1.29042 1.000 21.60513 156 GLN A C 1
ATOM 1324 O O . GLN A 1 92 ? 6.17972 43.13282 -0.61955 1.000 23.87418 156 GLN A O 1
ATOM 1338 N N . LYS A 1 93 ? 7.19717 42.91589 -2.62185 1.000 24.75464 157 LYS A N 1
ATOM 1339 C CA . LYS A 1 93 ? 5.92788 42.97408 -3.35231 1.000 27.96210 157 LYS A CA 1
ATOM 1340 C C . LYS A 1 93 ? 5.05988 41.76432 -3.05836 1.000 21.83242 157 LYS A C 1
ATOM 1341 O O . LYS A 1 93 ? 3.85597 41.79890 -3.31658 1.000 22.48360 157 LYS A O 1
ATOM 1360 N N . GLU A 1 94 ? 5.64108 40.70071 -2.50941 1.000 20.38791 158 GLU A N 1
ATOM 1361 C CA . GLU A 1 94 ? 4.88564 39.51754 -2.13277 1.000 17.96056 158 GLU A CA 1
ATOM 1362 C C . GLU A 1 94 ? 4.15146 39.68513 -0.80803 1.000 16.09228 158 GLU A C 1
ATOM 1363 O O . GLU A 1 94 ? 3.22042 38.89550 -0.52883 1.000 17.74916 158 GLU A O 1
ATOM 1375 N N . PHE A 1 95 ? 4.55074 40.66659 0.00893 1.000 17.49301 159 PHE A N 1
ATOM 1376 C CA . PHE A 1 95 ? 3.89831 40.89644 1.29262 1.000 16.64528 159 PHE A CA 1
ATOM 1377 C C . PHE A 1 95 ? 2.43844 41.24233 1.07655 1.000 20.31205 159 PHE A C 1
ATOM 1378 O O . PHE A 1 95 ? 2.07563 41.96106 0.13189 1.000 20.30649 159 PHE A O 1
ATOM 1395 N N . SER A 1 96 ? 1.58844 40.75887 1.96437 1.000 16.68620 160 SER A N 1
ATOM 1396 C CA . SER A 1 96 ? 0.20916 41.20015 1.93360 1.000 18.18243 160 SER A CA 1
ATOM 1397 C C . SER A 1 96 ? 0.07553 42.59550 2.55604 1.000 18.17002 160 SER A C 1
ATOM 1398 O O . SER A 1 96 ? 0.96372 43.09915 3.25812 1.000 19.01668 160 SER A O 1
ATOM 1406 N N . LEU A 1 97 ? -1.05076 43.24661 2.25957 1.000 20.08197 161 LEU A N 1
ATOM 1407 C CA . LEU A 1 97 ? -1.30992 44.53124 2.89248 1.000 17.96964 161 LEU A CA 1
ATOM 1408 C C . LEU A 1 97 ? -1.32257 44.38494 4.41204 1.000 20.68467 161 LEU A C 1
ATOM 1409 O O . LEU A 1 97 ? -0.82736 45.26671 5.13367 1.000 18.56192 161 LEU A O 1
ATOM 1425 N N . GLN A 1 98 ? -1.85217 43.26493 4.90803 1.000 19.74865 162 GLN A N 1
ATOM 1426 C CA . GLN A 1 98 ? -1.82671 42.97483 6.33539 1.000 26.21693 162 GLN A CA 1
ATOM 1427 C C . GLN A 1 98 ? -0.39647 42.83128 6.84849 1.000 19.78518 162 GLN A C 1
ATOM 1428 O O . GLN A 1 98 ? -0.06518 43.34849 7.92366 1.000 20.95053 162 GLN A O 1
ATOM 1442 N N . ASP A 1 99 ? 0.46403 42.13697 6.09289 1.000 16.98070 163 ASP A N 1
ATOM 1443 C CA . ASP A 1 99 ? 1.87092 42.02781 6.47545 1.000 19.18553 163 ASP A CA 1
ATOM 1444 C C . ASP A 1 99 ? 2.51281 43.40212 6.62558 1.000 18.56699 163 ASP A C 1
ATOM 1445 O O . ASP A 1 99 ? 3.36602 43.62341 7.50518 1.000 18.22326 163 ASP A O 1
ATOM 1454 N N . ILE A 1 100 ? 2.18085 44.33200 5.73699 1.000 17.74999 164 ILE A N 1
ATOM 1455 C CA . ILE A 1 100 ? 2.75224 45.67358 5.85384 1.000 18.83027 164 ILE A CA 1
ATOM 1456 C C . ILE A 1 100 ? 2.29481 46.32283 7.15668 1.000 20.29437 164 ILE A C 1
ATOM 1457 O O . ILE A 1 100 ? 3.06493 47.03574 7.81077 1.000 17.98326 164 ILE A O 1
ATOM 1473 N N . GLU A 1 101 ? 1.05241 46.07197 7.57190 1.000 16.57638 165 GLU A N 1
ATOM 1474 C CA . GLU A 1 101 ? 0.58497 46.64960 8.82649 1.000 18.16962 165 GLU A CA 1
ATOM 1475 C C . GLU A 1 101 ? 1.31686 46.03695 10.01798 1.000 18.81596 165 GLU A C 1
ATOM 1476 O O . GLU A 1 101 ? 1.62403 46.73600 10.98654 1.000 19.87976 165 GLU A O 1
ATOM 1488 N N . VAL A 1 102 ? 1.56655 44.72543 9.95924 1.000 18.79124 166 VAL A N 1
ATOM 1489 C CA . VAL A 1 102 ? 2.31819 44.04061 11.00203 1.000 18.41196 166 VAL A CA 1
ATOM 1490 C C . VAL A 1 102 ? 3.71314 44.63534 11.10962 1.000 17.89614 166 VAL A C 1
ATOM 1491 O O . VAL A 1 102 ? 4.17732 45.00491 12.19373 1.000 18.34044 166 VAL A O 1
ATOM 1504 N N . LEU A 1 103 ? 4.40444 44.73880 9.97201 1.000 17.21550 167 LEU A N 1
ATOM 1505 C CA . LEU A 1 103 ? 5.72756 45.36110 9.98038 1.000 16.07821 167 LEU A CA 1
ATOM 1506 C C . LEU A 1 103 ? 5.65301 46.81432 10.42462 1.000 17.40920 167 LEU A C 1
ATOM 1507 O O . LEU A 1 103 ? 6.55550 47.29791 11.10831 1.000 18.30780 167 LEU A O 1
ATOM 1523 N N . GLY A 1 104 ? 4.58185 47.52339 10.04001 1.000 18.28612 168 GLY A N 1
ATOM 1524 C CA . GLY A 1 104 ? 4.38245 48.87471 10.53670 1.000 18.71846 168 GLY A CA 1
ATOM 1525 C C . GLY A 1 104 ? 4.30636 48.95817 12.05014 1.000 18.75171 168 GLY A C 1
ATOM 1526 O O . GLY A 1 104 ? 4.90469 49.84592 12.65684 1.000 18.29071 168 GLY A O 1
ATOM 1530 N N . ARG A 1 105 ? 3.57434 48.03270 12.68513 1.000 18.66599 169 ARG A N 1
ATOM 1531 C CA . ARG A 1 105 ? 3.49906 48.05990 14.14374 1.000 19.87165 169 ARG A CA 1
ATOM 1532 C C . ARG A 1 105 ? 4.86879 47.81175 14.75753 1.000 20.06166 169 ARG A C 1
ATOM 1533 O O . ARG A 1 105 ? 5.22608 48.41276 15.77216 1.000 21.08115 169 ARG A O 1
ATOM 1554 N N . CYS A 1 106 ? 5.67076 46.96211 14.12236 1.000 19.46986 170 CYS A N 1
ATOM 1555 C CA A CYS A 1 106 ? 7.02547 46.73261 14.61468 0.594 19.69553 170 CYS A CA 1
ATOM 1556 C CA B CYS A 1 106 ? 7.02563 46.72201 14.60346 0.406 20.05650 170 CYS A CA 1
ATOM 1557 C C . CYS A 1 106 ? 7.86334 47.98956 14.49913 1.000 18.69449 170 CYS A C 1
ATOM 1558 O O . CYS A 1 106 ? 8.60878 48.34534 15.43105 1.000 18.74558 170 CYS A O 1
ATOM 1573 N N . PHE A 1 107 ? 7.77412 48.66399 13.35590 1.000 18.13914 171 PHE A N 1
ATOM 1574 C CA . PHE A 1 107 ? 8.45583 49.93040 13.12668 1.000 18.52252 171 PHE A CA 1
ATOM 1575 C C . PHE A 1 107 ? 8.09678 50.94491 14.20000 1.000 18.89901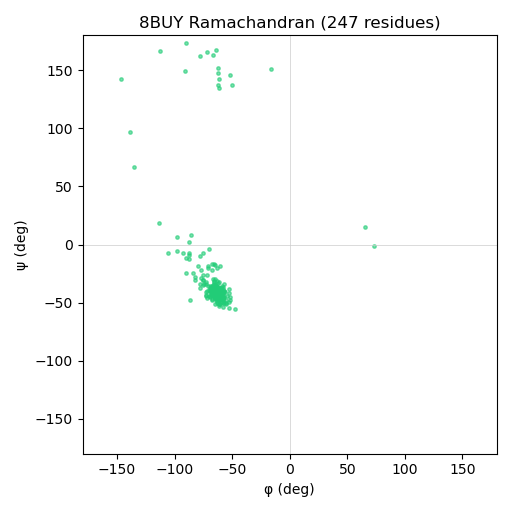 171 PHE A C 1
ATOM 1576 O O . PHE A 1 107 ? 8.98061 51.57578 14.78839 1.000 18.17322 171 PHE A O 1
ATOM 1593 N N . LEU A 1 108 ? 6.80192 51.14617 14.44558 1.000 19.02863 172 LEU A N 1
ATOM 1594 C CA . LEU A 1 108 ? 6.38330 52.11091 15.46083 1.000 20.19174 172 LEU A CA 1
ATOM 1595 C C . LEU A 1 108 ? 6.94043 51.74370 16.82450 1.000 19.96096 172 LEU A C 1
ATOM 1596 O O . LEU A 1 108 ? 7.34237 52.62103 17.60730 1.000 20.38127 172 LEU A O 1
ATOM 1612 N N . THR A 1 109 ? 6.98289 50.44711 17.12194 1.000 19.32309 173 THR A N 1
ATOM 1613 C CA . THR A 1 109 ? 7.52970 49.98658 18.38938 1.000 19.40810 173 THR A CA 1
ATOM 1614 C C . THR A 1 109 ? 9.00547 50.31416 18.48849 1.000 19.57792 173 THR A C 1
ATOM 1615 O O . THR A 1 109 ? 9.47189 50.78208 19.53116 1.000 21.42130 173 THR A O 1
ATOM 1626 N N . VAL A 1 110 ? 9.75965 50.08184 17.41262 1.000 17.41316 174 VAL A N 1
ATOM 1627 C CA . VAL A 1 110 ? 11.18281 50.38511 17.44329 1.000 17.27614 174 VAL A CA 1
ATOM 1628 C C . VAL A 1 110 ? 11.41364 51.88342 17.61460 1.000 18.37522 174 VAL A C 1
ATOM 1629 O O . VAL A 1 110 ? 12.31937 52.30235 18.34860 1.000 19.53738 174 VAL A O 1
ATOM 1642 N N . VAL A 1 111 ? 10.61962 52.71485 16.93227 1.000 17.89172 175 VAL A N 1
ATOM 1643 C CA . VAL A 1 111 ? 10.80791 54.15743 17.06630 1.000 17.06571 175 VAL A CA 1
ATOM 1644 C C . VAL A 1 111 ? 10.57409 54.57828 18.50518 1.000 19.23879 175 VAL A C 1
ATOM 1645 O O . VAL A 1 111 ? 11.30758 55.39790 19.05397 1.000 16.77870 175 VAL A O 1
ATOM 1658 N N . GLN A 1 112 ? 9.54718 54.02001 19.13440 1.000 19.04265 176 GLN A N 1
ATOM 1659 C CA . GLN A 1 112 ? 9.22935 54.41167 20.50600 1.000 21.25882 176 GLN A CA 1
ATOM 1660 C C . GLN A 1 112 ? 10.33804 53.99499 21.45841 1.000 21.96758 176 GLN A C 1
ATOM 1661 O O . GLN A 1 112 ? 10.68674 54.74615 22.37571 1.000 23.41810 176 GLN A O 1
ATOM 1675 N N . VAL A 1 113 ? 10.94847 52.83394 21.21750 1.000 19.56093 177 VAL A N 1
ATOM 1676 C CA . VAL A 1 113 ? 12.06094 52.38008 22.05244 1.000 21.58501 177 VAL A CA 1
ATOM 1677 C C . VAL A 1 113 ? 13.24772 53.31849 21.91332 1.000 21.98622 177 VAL A C 1
ATOM 1678 O O . VAL A 1 113 ? 13.89872 53.68793 22.90217 1.000 21.02028 177 VAL A O 1
ATOM 1691 N N . HIS A 1 114 ? 13.57693 53.67179 20.67451 1.000 20.45863 178 HIS A N 1
ATOM 1692 C CA . HIS A 1 114 ? 14.67110 54.59743 20.41620 1.000 20.81039 178 HIS A CA 1
ATOM 1693 C C . HIS A 1 114 ? 14.42462 55.92141 21.12188 1.000 20.47291 178 HIS A C 1
ATOM 1694 O O . HIS A 1 114 ? 15.30299 56.45802 21.79983 1.000 20.58298 178 HIS A O 1
ATOM 1708 N N . PHE A 1 115 ? 13.21129 56.45212 20.99362 1.000 21.45786 179 PHE A N 1
ATOM 1709 C CA . PHE A 1 115 ? 12.89130 57.71392 21.64781 1.000 20.37834 179 PHE A CA 1
ATOM 1710 C C . PHE A 1 115 ? 12.99108 57.60462 23.16146 1.000 22.36802 179 PHE A C 1
ATOM 1711 O O . PHE A 1 115 ? 13.57391 58.48216 23.82124 1.000 22.30529 179 PHE A O 1
ATOM 1728 N N . GLN A 1 116 ? 12.45493 56.52419 23.73550 1.000 22.02679 180 GLN A N 1
ATOM 1729 C CA A GLN A 1 116 ? 12.48535 56.36427 25.18526 0.487 23.34743 180 GLN A CA 1
ATOM 1730 C CA B GLN A 1 116 ? 12.48396 56.38942 25.18573 0.513 23.35789 180 GLN A CA 1
ATOM 1731 C C . GLN A 1 116 ? 13.91157 56.20191 25.68484 1.000 23.22856 180 GLN A C 1
ATOM 1732 O O . GLN A 1 116 ? 14.29309 56.78708 26.70319 1.000 25.03829 180 GLN A O 1
ATOM 1759 N N . PHE A 1 117 ? 14.70870 55.40395 24.97591 1.000 20.98544 181 PHE A N 1
ATOM 1760 C CA . PHE A 1 117 ? 16.09888 55.24102 25.38403 1.000 19.26860 181 PHE A CA 1
ATOM 1761 C C . PHE A 1 117 ? 16.81399 56.58307 25.40735 1.000 23.79800 181 PHE A C 1
ATOM 1762 O O . PHE A 1 117 ? 17.47411 56.94366 26.39637 1.000 23.76646 181 PHE A O 1
ATOM 1779 N N . LEU A 1 118 ? 16.76680 57.30824 24.29102 1.000 20.20771 182 LEU A N 1
ATOM 1780 C CA . LEU A 1 118 ? 17.49281 58.57559 24.23262 1.000 19.22071 182 LEU A CA 1
ATOM 1781 C C . LEU A 1 118 ? 17.01800 59.51615 25.33182 1.000 23.12498 182 LEU A C 1
ATOM 1782 O O . LEU A 1 118 ? 17.83354 60.17762 25.98827 1.000 22.40991 182 LEU A O 1
ATOM 1798 N N . THR A 1 119 ? 15.70008 59.57332 25.55587 1.000 24.45876 183 THR A N 1
ATOM 1799 C CA . THR A 1 119 ? 15.13589 60.42811 26.59447 1.000 26.21379 183 THR A CA 1
ATOM 1800 C C . THR A 1 119 ? 15.69321 60.05694 27.95780 1.000 30.33311 183 THR A C 1
ATOM 1801 O O . THR A 1 119 ? 16.10377 60.93217 28.72998 1.000 32.36783 183 THR A O 1
ATOM 1812 N N . HIS A 1 120 ? 15.73429 58.75817 28.26410 1.000 26.60018 184 HIS A N 1
ATOM 1813 C CA . HIS A 1 120 ? 16.20155 58.33361 29.57754 1.000 29.86670 184 HIS A CA 1
ATOM 1814 C C . HIS A 1 120 ? 17.70801 58.49973 29.72158 1.000 28.64468 184 HIS A C 1
ATOM 1815 O O . HIS A 1 120 ? 18.19567 58.90502 30.78999 1.000 37.35800 184 HIS A O 1
ATOM 1829 N N . ALA A 1 121 ? 18.46740 58.16137 28.67602 1.000 24.99222 185 ALA A N 1
ATOM 1830 C CA . ALA A 1 121 ? 19.92355 58.24271 28.75277 1.000 28.85883 185 ALA A CA 1
ATOM 1831 C C . ALA A 1 121 ? 20.37752 59.67301 28.96263 1.000 31.43035 185 ALA A C 1
ATOM 1832 O O . ALA A 1 121 ? 21.40844 59.91611 29.61231 1.000 34.41610 185 ALA A O 1
ATOM 1839 N N . LEU A 1 122 ? 19.62179 60.63102 28.43909 1.000 29.11795 186 LEU A N 1
ATOM 1840 C CA . LEU A 1 122 ? 20.00707 62.03652 28.49665 1.000 35.19225 186 LEU A CA 1
ATOM 1841 C C . LEU A 1 122 ? 19.55050 62.69129 29.79202 1.000 42.27239 186 LEU A C 1
ATOM 1842 O O . LEU A 1 122 ? 20.33956 63.38340 30.45031 1.000 38.54032 186 LEU A O 1
ATOM 1858 N N . GLN A 1 123 ? 18.28324 62.47535 30.15905 1.000 52.02535 187 GLN A N 1
ATOM 1859 C CA . GLN A 1 123 ? 17.69956 63.13756 31.32128 1.000 58.79236 187 GLN A CA 1
ATOM 1860 C C . GLN A 1 123 ? 18.55422 62.92880 32.56041 1.000 57.35084 187 GLN A C 1
ATOM 1861 O O . GLN A 1 123 ? 18.73003 63.84605 33.37021 1.000 58.26407 187 GLN A O 1
ATOM 1868 N N . LYS A 1 124 ? 19.11245 61.72614 32.70655 1.000 78.90605 188 LYS A N 1
ATOM 1869 C CA . LYS A 1 124 ? 19.94475 61.42523 33.86640 1.000 77.91834 188 LYS A CA 1
ATOM 1870 C C . LYS A 1 124 ? 21.32154 62.07278 33.76939 1.000 88.04354 188 LYS A C 1
ATOM 1871 O O . LYS A 1 124 ? 21.94590 62.34773 34.80074 1.000 87.48058 188 LYS A O 1
ATOM 1875 N N . VAL A 1 125 ? 21.80732 62.33450 32.55418 1.000 90.50906 189 VAL A N 1
ATOM 1876 C CA . VAL A 1 125 ? 23.19699 62.74103 32.35740 1.000 78.62905 189 VAL A CA 1
ATOM 1877 C C . VAL A 1 125 ? 23.39573 64.25258 32.41763 1.000 74.69394 189 VAL A C 1
ATOM 1878 O O . VAL A 1 125 ? 24.50122 64.71511 32.71794 1.000 60.32106 189 VAL A O 1
ATOM 1891 N N . GLN A 1 126 ? 22.35947 65.03415 32.13235 1.000 86.90963 190 GLN A N 1
ATOM 1892 C CA . GLN A 1 126 ? 22.52891 66.47469 31.95320 1.000 90.11944 190 GLN A CA 1
ATOM 1893 C C . GLN A 1 126 ? 23.26960 67.15831 33.09609 1.000 91.82099 190 GLN A C 1
ATOM 1894 O O . GLN A 1 126 ? 24.19803 67.93565 32.81909 1.000 90.66791 190 GLN A O 1
ATOM 1898 N N . PRO A 1 127 ? 22.93732 66.92451 34.37118 1.000 86.26703 191 PRO A N 1
ATOM 1899 C CA . PRO A 1 127 ? 23.55185 67.72798 35.44391 1.000 76.25531 191 PRO A CA 1
ATOM 1900 C C . PRO A 1 127 ? 25.02561 67.43781 35.69417 1.000 71.93899 191 PRO A C 1
ATOM 1901 O O . PRO A 1 127 ? 25.69573 68.27349 36.31359 1.000 64.97982 191 PRO A O 1
ATOM 1912 N N . VAL A 1 128 ? 25.55530 66.29782 35.24026 1.000 76.35954 192 VAL A N 1
ATOM 1913 C CA . VAL A 1 128 ? 26.94053 65.96063 35.55312 1.000 71.56102 192 VAL A CA 1
ATOM 1914 C C . VAL A 1 128 ? 27.92150 66.65555 34.61374 1.000 66.30363 192 VAL A C 1
ATOM 1915 O O . VAL A 1 128 ? 29.05764 66.94396 35.00722 1.000 65.34411 192 VAL A O 1
ATOM 1928 N N . ALA A 1 129 ? 27.52661 66.91184 33.36241 1.000 61.69113 193 ALA A N 1
ATOM 1929 C CA . ALA A 1 129 ? 28.41581 67.62409 32.45188 1.000 61.07863 193 ALA A CA 1
ATOM 1930 C C . ALA A 1 129 ? 28.82466 68.97391 33.02393 1.000 60.31003 193 ALA A C 1
ATOM 1931 O O . ALA A 1 129 ? 29.95793 69.42239 32.81170 1.000 59.53523 193 ALA A O 1
ATOM 1938 N N . HIS A 1 130 ? 27.92287 69.62436 33.76447 1.000 61.47924 194 HIS A N 1
ATOM 1939 C CA . HIS A 1 130 ? 28.22434 70.93429 34.33476 1.000 65.50472 194 HIS A CA 1
ATOM 1940 C C . HIS A 1 130 ? 29.20606 70.82315 35.49500 1.000 63.84340 194 HIS A C 1
ATOM 1941 O O . HIS A 1 130 ? 30.14779 71.62036 35.59493 1.000 62.31565 194 HIS A O 1
ATOM 1955 N N . SER A 1 131 ? 29.00034 69.84866 36.38616 1.000 65.03948 195 SER A N 1
ATOM 1956 C CA . SER A 1 131 ? 29.96174 69.62421 37.46007 1.000 66.02088 195 SER A CA 1
ATOM 1957 C C . SER A 1 131 ? 31.32952 69.26026 36.89667 1.000 59.13793 195 SER A C 1
ATOM 1958 O O . SER A 1 131 ? 32.36154 69.70495 37.41244 1.000 59.97359 195 SER A O 1
ATOM 1966 N N . CYS A 1 132 ? 31.35876 68.45164 35.83516 1.000 53.58107 196 CYS A N 1
ATOM 1967 C CA . CYS A 1 132 ? 32.63167 68.11875 35.20797 1.000 61.93858 196 CYS A CA 1
ATOM 1968 C C . CYS A 1 132 ? 33.33100 69.37298 34.69773 1.000 63.81913 196 CYS A C 1
ATOM 1969 O O . CYS A 1 132 ? 34.54170 69.53998 34.88924 1.000 71.54578 196 CYS A O 1
ATOM 1977 N N . PHE A 1 133 ? 32.58246 70.27492 34.05863 1.000 57.27718 197 PHE A N 1
ATOM 1978 C CA . PHE A 1 133 ? 33.18415 71.50082 33.54497 1.000 56.80537 197 PHE A CA 1
ATOM 1979 C C . PHE A 1 133 ? 33.64376 72.40514 34.68073 1.000 56.27770 197 PHE A C 1
ATOM 1980 O O . PHE A 1 133 ? 34.71669 73.01641 34.60113 1.000 55.59585 197 PHE A O 1
ATOM 1997 N N . ALA A 1 134 ? 32.85187 72.48721 35.75272 1.000 61.02236 198 ALA A N 1
ATOM 1998 C CA . ALA A 1 134 ? 33.19680 73.35668 36.87198 1.000 68.81334 198 ALA A CA 1
ATOM 1999 C C . ALA A 1 134 ? 34.52379 72.95501 37.50542 1.000 85.80101 198 ALA A C 1
ATOM 2000 O O . ALA A 1 134 ? 35.30491 73.81685 37.92564 1.000 106.20621 198 ALA A O 1
ATOM 2007 N N . GLU A 1 135 ? 34.79774 71.65182 37.58389 1.000 78.12736 199 GLU A N 1
ATOM 2008 C CA . GLU A 1 135 ? 36.03462 71.17256 38.18795 1.000 75.83892 199 GLU A CA 1
ATOM 2009 C C . GLU A 1 135 ? 37.24154 71.33346 37.27212 1.000 90.40673 199 GLU A C 1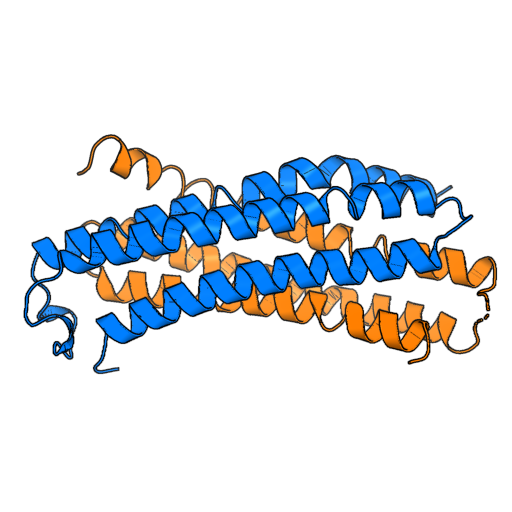
ATOM 2010 O O . GLU A 1 135 ? 38.37538 71.36564 37.76343 1.000 95.27285 199 GLU A O 1
ATOM 2022 N N . VAL A 1 136 ? 37.02838 71.43548 35.96018 1.000 92.79588 200 VAL A N 1
ATOM 2023 C CA . VAL A 1 136 ? 38.14675 71.61169 35.04130 1.000 87.12793 200 VAL A CA 1
ATOM 2024 C C . VAL A 1 136 ? 38.63658 73.05398 35.05680 1.000 85.36368 200 VAL A C 1
ATOM 2025 O O . VAL A 1 136 ? 39.84263 73.31071 34.97115 1.000 77.57029 200 VAL A O 1
ATOM 2038 N N . ILE A 1 137 ? 37.71905 74.01634 35.17331 1.000 94.06299 201 ILE A N 1
ATOM 2039 C CA . ILE A 1 137 ? 38.11373 75.41799 35.10879 1.000 98.96158 201 ILE A CA 1
ATOM 2040 C C . ILE A 1 137 ? 38.60969 75.95413 36.44736 1.000 107.28162 201 ILE A C 1
ATOM 2041 O O . ILE A 1 137 ? 39.37774 76.92446 36.46872 1.000 114.10766 201 ILE A O 1
ATOM 2057 N N . VAL A 1 138 ? 38.19338 75.35892 37.56098 1.000 101.51832 202 VAL A N 1
ATOM 2058 C CA . VAL A 1 138 ? 38.60091 75.83157 38.87798 1.000 87.53052 202 VAL A CA 1
ATOM 2059 C C . VAL A 1 138 ? 38.70680 74.66058 39.84744 1.000 80.99425 202 VAL A C 1
ATOM 2060 O O . VAL A 1 138 ? 38.80343 74.85384 41.06007 1.000 81.97721 202 VAL A O 1
ATOM 2064 C CA . THR B 1 6 ? 47.40233 46.88850 31.05501 1.000 85.41081 70 THR B CA 1
ATOM 2065 C C . THR B 1 6 ? 47.65189 48.18380 31.81554 1.000 85.12133 70 THR B C 1
ATOM 2066 O O . THR B 1 6 ? 46.97540 48.47430 32.80582 1.000 95.96979 70 THR B O 1
ATOM 2067 N N . THR B 1 7 ? 48.63364 48.96309 31.35494 1.000 66.07072 71 THR B N 1
ATOM 2068 C CA . THR B 1 7 ? 48.94018 50.25032 31.97200 1.000 59.44154 71 THR B CA 1
ATOM 2069 C C . THR B 1 7 ? 47.67408 51.08926 32.07203 1.000 61.42095 71 THR B C 1
ATOM 2070 O O . THR B 1 7 ? 46.78880 50.98960 31.20632 1.000 63.39230 71 THR B O 1
ATOM 2081 N N . PRO B 1 8 ? 47.52236 51.89864 33.12180 1.000 61.60710 72 PRO B N 1
ATOM 2082 C CA . PRO B 1 8 ? 46.26940 52.65964 33.28036 1.000 51.42697 72 PRO B CA 1
ATOM 2083 C C . PRO B 1 8 ? 45.97536 53.59525 32.12250 1.000 42.25434 72 PRO B C 1
ATOM 2084 O O . PRO B 1 8 ? 44.80872 53.75789 31.73884 1.000 40.40495 72 PRO B O 1
ATOM 2095 N N . ILE B 1 9 ? 47.00455 54.22143 31.55166 1.000 41.13889 73 ILE B N 1
ATOM 2096 C CA . ILE B 1 9 ? 46.79078 55.11063 30.41537 1.000 38.23320 73 ILE B CA 1
ATOM 2097 C C . ILE B 1 9 ? 46.40097 54.30228 29.18531 1.000 36.12553 73 ILE B C 1
ATOM 2098 O O . ILE B 1 9 ? 45.52526 54.70721 28.40689 1.000 36.30262 73 ILE B O 1
ATOM 2114 N N . ALA B 1 10 ? 47.01831 53.13946 28.99670 1.000 32.85608 74 ALA B N 1
ATOM 2115 C CA . ALA B 1 10 ? 46.61109 52.27815 27.89573 1.000 35.66771 74 ALA B CA 1
ATOM 2116 C C . ALA B 1 10 ? 45.16889 51.82637 28.07564 1.000 36.90354 74 ALA B C 1
ATOM 2117 O O . ALA B 1 10 ? 44.41049 51.74731 27.10433 1.000 38.21891 74 ALA B O 1
ATOM 2124 N N . ASP B 1 11 ? 44.77438 51.52148 29.31460 1.000 37.54995 75 ASP B N 1
ATOM 2125 C CA . ASP B 1 11 ? 43.40439 51.09078 29.56694 1.000 41.84393 75 ASP B CA 1
ATOM 2126 C C . ASP B 1 11 ? 42.41538 52.20270 29.24228 1.000 36.74805 75 ASP B C 1
ATOM 2127 O O . ASP B 1 11 ? 41.32051 51.94109 28.72289 1.000 36.12318 75 ASP B O 1
ATOM 2136 N N . ILE B 1 12 ? 42.77876 53.45294 29.54471 1.000 33.11279 76 ILE B N 1
ATOM 2137 C CA . ILE B 1 12 ? 41.88509 54.57125 29.26103 1.000 33.58481 76 ILE B CA 1
ATOM 2138 C C . ILE B 1 12 ? 41.82922 54.84104 27.76486 1.000 34.25434 76 ILE B C 1
ATOM 2139 O O . ILE B 1 12 ? 40.75053 55.07983 27.19916 1.000 29.51248 76 ILE B O 1
ATOM 2155 N N . GLN B 1 13 ? 42.98973 54.81955 27.09976 1.000 33.57338 77 GLN B N 1
ATOM 2156 C CA . GLN B 1 13 ? 43.01661 54.90393 25.64092 1.000 33.70927 77 GLN B CA 1
ATOM 2157 C C . GLN B 1 13 ? 42.08914 53.86562 25.02780 1.000 32.23638 77 GLN B C 1
ATOM 2158 O O . GLN B 1 13 ? 41.30676 54.17502 24.11430 1.000 31.74318 77 GLN B O 1
ATOM 2172 N N . GLN B 1 14 ? 42.14397 52.63168 25.53792 1.000 30.29337 78 GLN B N 1
ATOM 2173 C CA . GLN B 1 14 ? 41.29522 51.57346 24.99860 1.000 34.08335 78 GLN B CA 1
ATOM 2174 C C . GLN B 1 14 ? 39.83066 51.82190 25.32871 1.000 30.40924 78 GLN B C 1
ATOM 2175 O O . GLN B 1 14 ? 38.95116 51.58433 24.48912 1.000 30.17427 78 GLN B O 1
ATOM 2189 N N . GLY B 1 15 ? 39.54976 52.28823 26.54699 1.000 29.69661 79 GLY B N 1
ATOM 2190 C CA . GLY B 1 15 ? 38.17818 52.60013 26.92098 1.000 30.88772 79 GLY B CA 1
ATOM 2191 C C . GLY B 1 15 ? 37.56201 53.68298 26.05695 1.000 30.07188 79 GLY B C 1
ATOM 2192 O O . GLY B 1 15 ? 36.39123 53.59406 25.66899 1.000 25.89127 79 GLY B O 1
ATOM 2196 N N . ILE B 1 16 ? 38.33391 54.73118 25.75300 1.000 26.32218 80 ILE B N 1
ATOM 2197 C CA . ILE B 1 16 ? 37.82499 55.80170 24.90010 1.000 24.15355 80 ILE B CA 1
ATOM 2198 C C . ILE B 1 16 ? 37.59919 55.29247 23.48385 1.000 23.49206 80 ILE B C 1
ATOM 2199 O O . ILE B 1 16 ? 36.57873 55.59461 22.84947 1.000 25.20656 80 ILE B O 1
ATOM 2215 N N . SER B 1 17 ? 38.54686 54.51354 22.95674 1.000 26.45687 81 SER B N 1
ATOM 2216 C CA A SER B 1 17 ? 38.38953 53.97809 21.61102 0.503 26.74659 81 SER B CA 1
ATOM 2217 C CA B SER B 1 17 ? 38.39438 53.96808 21.61400 0.497 26.44108 81 SER B CA 1
ATOM 2218 C C . SER B 1 17 ? 37.14829 53.09789 21.51675 1.000 25.11684 81 SER B C 1
ATOM 2219 O O . SER B 1 17 ? 36.37335 53.21323 20.55810 1.000 25.27059 81 SER B O 1
ATOM 2234 N N . LYS B 1 18 ? 36.93486 52.22882 22.51450 1.000 26.55393 82 LYS B N 1
ATOM 2235 C CA . LYS B 1 18 ? 35.75942 51.35015 22.48283 1.000 27.44624 82 LYS B CA 1
ATOM 2236 C C . LYS B 1 18 ? 34.45710 52.13714 22.64571 1.000 23.76866 82 LYS B C 1
ATOM 2237 O O . LYS B 1 18 ? 33.44031 51.80527 22.01326 1.000 25.29901 82 LYS B O 1
ATOM 2256 N N . TYR B 1 19 ? 34.46203 53.17779 23.48143 1.000 23.52432 83 TYR B N 1
ATOM 2257 C CA . TYR B 1 19 ? 33.26963 53.99378 23.65496 1.000 23.26898 83 TYR B CA 1
ATOM 2258 C C . TYR B 1 19 ? 32.88575 54.69604 22.35213 1.000 21.03570 83 TYR B C 1
ATOM 2259 O O . TYR B 1 19 ? 31.71611 54.67841 21.93380 1.000 19.34289 83 TYR B O 1
ATOM 2277 N N . LEU B 1 20 ? 33.85018 55.36012 21.71698 1.000 22.04543 84 LEU B N 1
ATOM 2278 C CA . LEU B 1 20 ? 33.57191 56.06192 20.46659 1.000 19.11863 84 LEU B CA 1
ATOM 2279 C C . LEU B 1 20 ? 33.17852 55.08658 19.37152 1.000 20.71220 84 LEU B C 1
ATOM 2280 O O . LEU B 1 20 ? 32.28151 55.37965 18.57709 1.000 20.62831 84 LEU B O 1
ATOM 2296 N N . ASP B 1 21 ? 33.82969 53.92383 19.30479 1.000 20.22883 85 ASP B N 1
ATOM 2297 C CA . ASP B 1 21 ? 33.41690 52.91765 18.33243 1.000 20.02810 85 ASP B CA 1
ATOM 2298 C C . ASP B 1 21 ? 31.98193 52.47923 18.59472 1.000 19.74404 85 ASP B C 1
ATOM 2299 O O . ASP B 1 21 ? 31.17777 52.36154 17.65821 1.000 20.28675 85 ASP B O 1
ATOM 2308 N N . ALA B 1 22 ? 31.63623 52.22886 19.86348 1.000 21.97202 86 ALA B N 1
ATOM 2309 C CA . ALA B 1 22 ? 30.28890 51.75544 20.17993 1.000 21.61792 86 ALA B CA 1
ATOM 2310 C C . ALA B 1 22 ? 29.22934 52.79693 19.82492 1.000 21.01374 86 ALA B C 1
ATOM 2311 O O . ALA B 1 22 ? 28.11947 52.45785 19.37254 1.000 21.63545 86 ALA B O 1
ATOM 2318 N N . LEU B 1 23 ? 29.53747 54.07101 20.05465 1.000 20.11703 87 LEU B N 1
ATOM 2319 C CA . LEU B 1 23 ? 28.63239 55.14993 19.66398 1.000 17.96060 87 LEU B CA 1
ATOM 2320 C C . LEU B 1 23 ? 28.37632 55.12557 18.16611 1.000 18.90654 87 LEU B C 1
ATOM 2321 O O . LEU B 1 23 ? 27.22386 55.17464 17.72482 1.000 18.04699 87 LEU B O 1
ATOM 2337 N N . ASN B 1 24 ? 29.43870 55.04039 17.36132 1.000 20.13406 88 ASN B N 1
ATOM 2338 C CA . ASN B 1 24 ? 29.25840 55.08418 15.91860 1.000 18.86093 88 ASN B CA 1
ATOM 2339 C C . ASN B 1 24 ? 28.63356 53.79207 15.37788 1.000 20.83280 88 ASN B C 1
ATOM 2340 O O . ASN B 1 24 ? 27.85194 53.84377 14.43822 1.000 19.38393 88 ASN B O 1
ATOM 2351 N N . VAL B 1 25 ? 28.93947 52.63587 15.97035 1.000 18.55151 89 VAL B N 1
ATOM 2352 C CA . VAL B 1 25 ? 28.25126 51.40955 15.55901 1.000 18.63895 89 VAL B CA 1
ATOM 2353 C C . VAL B 1 25 ? 26.76222 51.51037 15.85077 1.000 18.10626 89 VAL B C 1
ATOM 2354 O O . VAL B 1 25 ? 25.92475 51.07996 15.04562 1.000 20.39527 89 VAL B O 1
ATOM 2367 N N . PHE B 1 26 ? 26.40954 52.05221 17.01250 1.000 18.49866 90 PHE B N 1
ATOM 2368 C CA . PHE B 1 26 ? 25.00001 52.24033 17.34755 1.000 19.38941 90 PHE B CA 1
ATOM 2369 C C . PHE B 1 26 ? 24.32217 53.11351 16.30619 1.000 18.01965 90 PHE B C 1
ATOM 2370 O O . PHE B 1 26 ? 23.22966 52.78498 15.82186 1.000 17.55243 90 PHE B O 1
ATOM 2387 N N . CYS B 1 27 ? 24.96400 54.22232 15.91999 1.000 18.24961 91 CYS B N 1
ATOM 2388 C CA . CYS B 1 27 ? 24.38650 55.06839 14.87318 1.000 16.88183 91 CYS B CA 1
ATOM 2389 C C . CYS B 1 27 ? 24.24479 54.31320 13.54946 1.000 17.99695 91 CYS B C 1
ATOM 2390 O O . CYS B 1 27 ? 23.21734 54.42638 12.86575 1.000 19.70916 91 CYS B O 1
ATOM 2398 N N . ARG B 1 28 ? 25.26674 53.55373 13.16328 1.000 18.39937 92 ARG B N 1
ATOM 2399 C CA . ARG B 1 28 ? 25.21102 52.84073 11.89986 1.000 19.61872 92 ARG B CA 1
ATOM 2400 C C . ARG B 1 28 ? 24.13088 51.77059 11.94032 1.000 21.12924 92 ARG B C 1
ATOM 2401 O O . ARG B 1 28 ? 23.43180 51.56094 10.95530 1.000 21.14278 92 ARG B O 1
ATOM 2422 N N . ALA B 1 29 ? 23.94979 51.11954 13.08240 1.000 19.04220 93 ALA B N 1
ATOM 2423 C CA . ALA B 1 29 ? 22.93392 50.06718 13.17147 1.000 19.14617 93 ALA B CA 1
ATOM 2424 C C . ALA B 1 29 ? 21.53642 50.65913 13.09948 1.000 17.95988 93 ALA B C 1
ATOM 2425 O O . ALA B 1 29 ? 20.60419 50.04997 12.53393 1.000 18.87791 93 ALA B O 1
ATOM 2432 N N . SER B 1 30 ? 21.35723 51.82192 13.71415 1.000 17.54524 94 SER B N 1
ATOM 2433 C CA A SER B 1 30 ? 20.09686 52.54255 13.62201 0.498 19.02193 94 SER B CA 1
ATOM 2434 C CA B SER B 1 30 ? 20.09851 52.54227 13.62071 0.502 18.88257 94 SER B CA 1
ATOM 2435 C C . SER B 1 30 ? 19.80680 52.93505 12.17909 1.000 18.49250 94 SER B C 1
ATOM 2436 O O . SER B 1 30 ? 18.70598 52.71449 11.67889 1.000 19.99941 94 SER B O 1
ATOM 2451 N N . THR B 1 31 ? 20.79377 53.50003 11.48812 1.000 20.60804 95 THR B N 1
ATOM 2452 C CA . THR B 1 31 ? 20.59841 53.85673 10.08467 1.000 22.23744 95 THR B CA 1
ATOM 2453 C C . THR B 1 31 ? 20.25621 52.63367 9.24194 1.000 19.92969 95 THR B C 1
ATOM 2454 O O . THR B 1 31 ? 19.33921 52.66649 8.42056 1.000 22.40053 95 THR B O 1
ATOM 2465 N N . PHE B 1 32 ? 20.99252 51.54233 9.44290 1.000 20.95894 96 PHE B N 1
ATOM 2466 C CA . PHE B 1 32 ? 20.78623 50.34852 8.62808 1.000 20.87436 96 PHE B CA 1
ATOM 2467 C C . PHE B 1 32 ? 19.36498 49.83315 8.77973 1.000 20.69866 96 PHE B C 1
ATOM 2468 O O . PHE B 1 32 ? 18.68360 49.51228 7.79128 1.000 23.12572 96 PHE B O 1
ATOM 2485 N N . LEU B 1 33 ? 18.88742 49.76114 10.02330 1.000 17.92136 97 LEU B N 1
ATOM 2486 C CA . LEU B 1 33 ? 17.53383 49.26898 10.24863 1.000 17.98106 97 LEU B CA 1
ATOM 2487 C C . LEU B 1 33 ? 16.49958 50.21200 9.65859 1.000 17.74324 97 LEU B C 1
ATOM 2488 O O . LEU B 1 33 ? 15.51015 49.77418 9.05504 1.000 19.83177 97 LEU B O 1
ATOM 2504 N N . THR B 1 34 ? 16.70434 51.51868 9.81444 1.000 18.77713 98 THR B N 1
ATOM 2505 C CA . THR B 1 34 ? 15.74782 52.45321 9.23964 1.000 20.63919 98 THR B CA 1
ATOM 2506 C C . THR B 1 34 ? 15.76515 52.38258 7.72153 1.000 22.85947 98 THR B C 1
ATOM 2507 O O . THR B 1 34 ? 14.71657 52.54941 7.09755 1.000 24.50348 98 THR B O 1
ATOM 2518 N N . ASP B 1 35 ? 16.92749 52.10157 7.12801 1.000 22.47874 99 ASP B N 1
ATOM 2519 C CA . ASP B 1 35 ? 16.99941 51.88555 5.69058 1.000 22.38448 99 ASP B CA 1
ATOM 2520 C C . ASP B 1 35 ? 16.11416 50.72065 5.27929 1.000 23.62255 99 ASP B C 1
ATOM 2521 O O . ASP B 1 35 ? 15.36422 50.81856 4.31164 1.000 25.25100 99 ASP B O 1
ATOM 2530 N N . LEU B 1 36 ? 16.20972 49.59711 6.00242 1.000 21.09341 100 LEU B N 1
ATOM 2531 C CA . LEU B 1 36 ? 15.41371 48.42245 5.67121 1.000 24.38279 100 LEU B CA 1
ATOM 2532 C C . LEU B 1 36 ? 13.93033 48.74075 5.74969 1.000 22.06479 100 LEU B C 1
ATOM 2533 O O . LEU B 1 36 ? 13.13502 48.34166 4.88522 1.000 23.46829 100 LEU B O 1
ATOM 2549 N N . PHE B 1 37 ? 13.52357 49.41771 6.81372 1.000 20.76894 101 PHE B N 1
ATOM 2550 C CA . PHE B 1 37 ? 12.11787 49.78443 6.93952 1.000 19.50935 101 PHE B CA 1
ATOM 2551 C C . PHE B 1 37 ? 11.68025 50.71578 5.81342 1.000 23.55882 101 PHE B C 1
ATOM 2552 O O . PHE B 1 37 ? 10.60261 50.54448 5.25018 1.000 23.19917 101 PHE B O 1
ATOM 2569 N N . SER B 1 38 ? 12.49827 51.71223 5.47110 1.000 22.47730 102 SER B N 1
ATOM 2570 C CA . SER B 1 38 ? 12.10380 52.63166 4.40418 1.000 25.22803 102 SER B CA 1
ATOM 2571 C C . SER B 1 38 ? 11.88872 51.88307 3.09233 1.000 28.55570 102 SER B C 1
ATOM 2572 O O . SER B 1 38 ? 10.94517 52.17839 2.34504 1.000 27.50099 102 SER B O 1
ATOM 2580 N N . THR B 1 39 ? 12.71447 50.86643 2.82923 1.000 26.84277 103 THR B N 1
ATOM 2581 C CA . THR B 1 39 ? 12.55630 50.07746 1.61464 1.000 29.48567 103 THR B CA 1
ATOM 2582 C C . THR B 1 39 ? 11.29140 49.23165 1.66419 1.000 29.08415 103 THR B C 1
ATOM 2583 O O . THR B 1 39 ? 10.54521 49.15240 0.67563 1.000 31.73482 103 THR B O 1
ATOM 2594 N N . VAL B 1 40 ? 11.03551 48.57756 2.79997 1.000 27.54539 104 VAL B N 1
ATOM 2595 C CA . VAL B 1 40 ? 9.88387 47.67428 2.86384 1.000 29.15031 104 VAL B CA 1
ATOM 2596 C C . VAL B 1 40 ? 8.56395 48.43317 2.86101 1.000 29.28093 104 VAL B C 1
ATOM 2597 O O . VAL B 1 40 ? 7.52765 47.85349 2.49686 1.000 30.04009 104 VAL B O 1
ATOM 2610 N N . PHE B 1 41 ? 8.56322 49.71818 3.20861 1.000 27.80060 105 PHE B N 1
ATOM 2611 C CA . PHE B 1 41 ? 7.34633 50.50881 3.28848 1.000 27.69666 105 PHE B CA 1
ATOM 2612 C C . PHE B 1 41 ? 7.08485 51.36933 2.04514 1.000 33.96764 105 PHE B C 1
ATOM 2613 O O . PHE B 1 41 ? 6.16605 52.19341 2.06170 1.000 33.71997 105 PHE B O 1
ATOM 2630 N N . ARG B 1 42 ? 7.88085 51.23153 0.99178 1.000 34.20127 106 ARG B N 1
ATOM 2631 C CA . ARG B 1 42 ? 7.69870 52.11406 -0.15382 1.000 42.60862 106 ARG B CA 1
ATOM 2632 C C . ARG B 1 42 ? 6.29399 51.89402 -0.70848 1.000 42.78681 106 ARG B C 1
ATOM 2633 O O . ARG B 1 42 ? 5.83643 50.75505 -0.79154 1.000 36.03555 106 ARG B O 1
ATOM 2646 N N . ASN B 1 43 ? 5.59355 52.99692 -0.99512 1.000 52.75548 107 ASN B N 1
ATOM 2647 C CA . ASN B 1 43 ? 4.23252 53.06370 -1.52497 1.000 57.10789 107 ASN B CA 1
ATOM 2648 C C . ASN B 1 43 ? 3.14149 52.71126 -0.51351 1.000 46.63862 107 ASN B C 1
ATOM 2649 O O . ASN B 1 43 ? 1.94388 52.75664 -0.86207 1.000 46.59630 107 ASN B O 1
ATOM 2660 N N . SER B 1 44 ? 3.49942 52.35214 0.71453 1.000 34.99407 108 SER B N 1
ATOM 2661 C CA . SER B 1 44 ? 2.53271 52.17120 1.78429 1.000 33.92257 108 SER B CA 1
ATOM 2662 C C . SER B 1 44 ? 2.32746 53.48546 2.52684 1.000 33.58936 108 SER B C 1
ATOM 2663 O O . SER B 1 44 ? 3.06113 54.45921 2.33155 1.000 35.38418 108 SER B O 1
ATOM 2671 N N . HIS B 1 45 ? 1.36231 53.49300 3.44123 1.000 32.68325 109 HIS B N 1
ATOM 2672 C CA . HIS B 1 45 ? 1.13130 54.71347 4.20698 1.000 32.72452 109 HIS B CA 1
ATOM 2673 C C . HIS B 1 45 ? 2.19980 54.93767 5.26765 1.000 30.85189 109 HIS B C 1
ATOM 2674 O O . HIS B 1 45 ? 2.21358 55.99959 5.90214 1.000 32.72741 109 HIS B O 1
ATOM 2688 N N . TYR B 1 46 ? 3.09220 53.97775 5.46619 1.000 29.50341 110 TYR B N 1
ATOM 2689 C CA . TYR B 1 46 ? 4.21434 54.17711 6.37536 1.000 25.63918 110 TYR B CA 1
ATOM 2690 C C . TYR B 1 46 ? 5.42749 54.80247 5.69951 1.000 29.64270 110 TYR B C 1
ATOM 2691 O O . TYR B 1 46 ? 6.37979 55.15416 6.40013 1.000 25.58237 110 TYR B O 1
ATOM 2709 N N . SER B 1 47 ? 5.41532 54.96779 4.37513 1.000 30.60522 111 SER B N 1
ATOM 2710 C CA . SER B 1 47 ? 6.62325 55.39931 3.67062 1.000 32.33319 111 SER B CA 1
ATOM 2711 C C . SER B 1 47 ? 7.07085 56.79450 4.08688 1.000 32.25170 111 SER B C 1
ATOM 2712 O O . SER B 1 47 ? 8.28046 57.06120 4.19400 1.000 29.19499 111 SER B O 1
ATOM 2720 N N . LYS B 1 48 ? 6.12425 57.70414 4.31714 1.000 31.05437 112 LYS B N 1
ATOM 2721 C CA . LYS B 1 48 ? 6.49289 59.06888 4.67708 1.000 38.11989 112 LYS B CA 1
ATOM 2722 C C . LYS B 1 48 ? 7.28233 59.09221 5.98015 1.000 30.86942 112 LYS B C 1
ATOM 2723 O O . LYS B 1 48 ? 8.35560 59.70512 6.06116 1.000 30.30097 112 LYS B O 1
ATOM 2742 N N . ALA B 1 49 ? 6.74949 58.45159 7.02290 1.000 29.49254 113 ALA B N 1
ATOM 2743 C CA . ALA B 1 49 ? 7.45559 58.44007 8.30005 1.000 26.85614 113 ALA B CA 1
ATOM 2744 C C . ALA B 1 49 ? 8.75634 57.66089 8.19386 1.000 28.98490 113 ALA B C 1
ATOM 2745 O O . ALA B 1 49 ? 9.76821 58.04439 8.80676 1.000 25.66473 113 ALA B O 1
ATOM 2752 N N . ALA B 1 50 ? 8.75341 56.55763 7.43715 1.000 24.78005 114 ALA B N 1
ATOM 2753 C CA . ALA B 1 50 ? 9.97062 55.74453 7.34491 1.000 27.30665 114 ALA B CA 1
ATOM 2754 C C . ALA B 1 50 ? 11.07091 56.48739 6.59898 1.000 24.03229 114 ALA B C 1
ATOM 2755 O O . ALA B 1 50 ? 12.25901 56.39266 6.96220 1.000 24.01150 114 ALA B O 1
ATOM 2762 N N . THR B 1 51 ? 10.69661 57.22230 5.55507 1.000 26.85690 115 THR B N 1
ATOM 2763 C CA . THR B 1 51 ? 11.66311 58.03593 4.82815 1.000 28.18942 115 THR B CA 1
ATOM 2764 C C . THR B 1 51 ? 12.17214 59.18305 5.68707 1.000 26.40134 115 THR B C 1
ATOM 2765 O O . THR B 1 51 ? 13.37343 59.48445 5.67391 1.000 28.60386 115 THR B O 1
ATOM 2776 N N . GLN B 1 52 ? 11.28306 59.82760 6.45443 1.000 25.51809 116 GLN B N 1
ATOM 2777 C CA . GLN B 1 52 ? 11.73075 60.90242 7.33961 1.000 26.71016 116 GLN B CA 1
ATOM 2778 C C . GLN B 1 52 ? 12.69512 60.37175 8.38869 1.000 23.81616 116 GLN B C 1
ATOM 2779 O O . GLN B 1 52 ? 13.71838 60.99919 8.67800 1.000 26.01779 116 GLN B O 1
ATOM 2786 N N . LEU B 1 53 ? 12.38788 59.21124 8.95840 1.000 21.42109 117 LEU B N 1
ATOM 2787 C CA . LEU B 1 53 ? 13.26425 58.65391 9.97720 1.000 20.83692 117 LEU B CA 1
ATOM 2788 C C . LEU B 1 53 ? 14.60739 58.27155 9.37801 1.000 23.91038 117 LEU B C 1
ATOM 2789 O O . LEU B 1 53 ? 15.66304 58.49548 9.99929 1.000 21.31843 117 LEU B O 1
ATOM 2805 N N . LYS B 1 54 ? 14.58911 57.69681 8.17508 1.000 23.29439 118 LYS B N 1
ATOM 2806 C CA . LYS B 1 54 ? 15.83465 57.39126 7.48009 1.000 23.93400 118 LYS B CA 1
ATOM 2807 C C . LYS B 1 54 ? 16.69725 58.63627 7.33176 1.000 24.65188 118 LYS B C 1
ATOM 2808 O O . LYS B 1 54 ? 17.90084 58.59906 7.61716 1.000 25.44466 118 LYS B O 1
ATOM 2827 N N . ASP B 1 55 ? 16.09921 59.74950 6.88563 1.000 22.70239 119 ASP B N 1
ATOM 2828 C CA . ASP B 1 55 ? 16.84668 60.99168 6.71053 1.000 24.44170 119 ASP B CA 1
ATOM 2829 C C . ASP B 1 55 ? 17.40797 61.47573 8.04175 1.000 22.25671 119 ASP B C 1
ATOM 2830 O O . ASP B 1 55 ? 18.57068 61.90111 8.12564 1.000 23.60993 119 ASP B O 1
ATOM 2839 N N . VAL B 1 56 ? 16.58829 61.39958 9.09594 1.000 23.83306 120 VAL B N 1
ATOM 2840 C CA . VAL B 1 56 ? 17.01724 61.81741 10.42526 1.000 23.48684 120 VAL B CA 1
ATOM 2841 C C . VAL B 1 56 ? 18.19358 60.97157 10.90964 1.000 19.75094 120 VAL B C 1
ATOM 2842 O O . VAL B 1 56 ? 19.20384 61.49819 11.41503 1.000 20.84519 120 VAL B O 1
ATOM 2855 N N . GLN B 1 57 ? 18.08114 59.64697 10.78471 1.000 18.71448 121 GLN B N 1
ATOM 2856 C CA . GLN B 1 57 ? 19.11781 58.80596 11.37115 1.000 17.42470 121 GLN B CA 1
ATOM 2857 C C . GLN B 1 57 ? 20.40160 58.88731 10.55647 1.000 19.62728 121 GLN B C 1
ATOM 2858 O O . GLN B 1 57 ? 21.49047 58.79957 11.12127 1.000 20.26911 121 GLN B O 1
ATOM 2872 N N . GLU B 1 58 ? 20.30513 59.06965 9.24862 1.000 20.58284 122 GLU B N 1
ATOM 2873 C CA . GLU B 1 58 ? 21.48991 59.35021 8.44807 1.000 23.77029 122 GLU B CA 1
ATOM 2874 C C . GLU B 1 58 ? 22.16291 60.62565 8.93308 1.000 20.76661 122 GLU B C 1
ATOM 2875 O O . GLU B 1 58 ? 23.39277 60.66983 9.13398 1.000 23.78046 122 GLU B O 1
ATOM 2887 N N . HIS B 1 59 ? 21.36536 61.66644 9.16891 1.000 19.48566 123 HIS B N 1
ATOM 2888 C CA . HIS B 1 59 ? 21.90321 62.93354 9.64071 1.000 20.68348 123 HIS B CA 1
ATOM 2889 C C . HIS B 1 59 ? 22.62525 62.74138 10.96466 1.000 19.78860 123 HIS B C 1
ATOM 2890 O O . HIS B 1 59 ? 23.73744 63.23474 11.15908 1.000 21.60531 123 HIS B O 1
ATOM 2904 N N . VAL B 1 60 ? 21.99257 62.02285 11.89399 1.000 17.43121 124 VAL B N 1
ATOM 2905 C CA . VAL B 1 60 ? 22.58619 61.83052 13.21837 1.000 17.61141 124 VAL B CA 1
ATOM 2906 C C . VAL B 1 60 ? 23.86547 61.02362 13.12102 1.000 19.48644 124 VAL B C 1
ATOM 2907 O O . VAL B 1 60 ? 24.85666 61.33118 13.79294 1.000 17.87483 124 VAL B O 1
ATOM 2920 N N . MET B 1 61 ? 23.86291 59.98510 12.28133 1.000 18.63082 125 MET B N 1
ATOM 2921 C CA . MET B 1 61 ? 25.06242 59.15211 12.11899 1.000 17.29272 125 MET B CA 1
ATOM 2922 C C . MET B 1 61 ? 26.22802 59.98985 11.62967 1.000 18.44997 125 MET B C 1
ATOM 2923 O O . MET B 1 61 ? 27.34439 59.91035 12.16119 1.000 17.51206 125 MET B O 1
ATOM 2937 N N . GLU B 1 62 ? 25.98162 60.83150 10.62235 1.000 19.47282 126 GLU B N 1
ATOM 2938 C CA . GLU B 1 62 ? 27.06345 61.65343 10.09309 1.000 17.83618 126 GLU B CA 1
ATOM 2939 C C . GLU B 1 62 ? 27.50001 62.71967 11.10105 1.000 19.87221 126 GLU B C 1
ATOM 2940 O O . GLU B 1 62 ? 28.69224 63.04895 11.19370 1.000 20.85795 126 GLU B O 1
ATOM 2952 N N . ALA B 1 63 ? 26.55667 63.26636 11.87321 1.000 18.11105 127 ALA B N 1
ATOM 2953 C CA . ALA B 1 63 ? 26.91859 64.23131 12.90751 1.000 18.29397 127 ALA B CA 1
ATOM 2954 C C . ALA B 1 63 ? 27.78636 63.58699 13.98268 1.000 19.68426 127 ALA B C 1
ATOM 2955 O O . ALA B 1 63 ? 28.77713 64.18004 14.43061 1.000 20.88022 127 ALA B O 1
ATOM 2962 N N . ALA B 1 64 ? 27.42218 62.37805 14.41771 1.000 18.86261 128 ALA B N 1
ATOM 2963 C CA . ALA B 1 64 ? 28.23136 61.65373 15.39483 1.000 18.37526 128 ALA B CA 1
ATOM 2964 C C . ALA B 1 64 ? 29.61535 61.35162 14.83696 1.000 18.00280 128 ALA B C 1
ATOM 2965 O O . ALA B 1 64 ? 30.61800 61.41228 15.56243 1.000 18.44514 128 ALA B O 1
ATOM 2972 N N . SER B 1 65 ? 29.68546 60.99566 13.56105 1.000 17.35806 129 SER B N 1
ATOM 2973 C CA . SER B 1 65 ? 30.96960 60.73014 12.91966 1.000 18.97819 129 SER B CA 1
ATOM 2974 C C . SER B 1 65 ? 31.85940 61.97451 12.92224 1.000 22.20000 129 SER B C 1
ATOM 2975 O O . SER B 1 65 ? 33.05443 61.88926 13.22988 1.000 20.79367 129 SER B O 1
ATOM 2983 N N . ARG B 1 66 ? 31.29167 63.14062 12.57416 1.000 20.26393 130 ARG B N 1
ATOM 2984 C CA . ARG B 1 66 ? 32.06360 64.38029 12.63031 1.000 19.78856 130 ARG B CA 1
ATOM 2985 C C . ARG B 1 66 ? 32.47733 64.70425 14.05832 1.000 18.85295 130 ARG B C 1
ATOM 2986 O O . ARG B 1 66 ? 33.62158 65.11178 14.31211 1.000 21.63787 130 ARG B O 1
ATOM 3007 N N . LEU B 1 67 ? 31.55746 64.52398 15.00722 1.000 17.86358 131 LEU B N 1
ATOM 3008 C CA . LEU B 1 67 ? 31.81203 64.87051 16.40104 1.000 18.81569 131 LEU B CA 1
ATOM 3009 C C . LEU B 1 67 ? 32.95069 64.03484 16.95891 1.000 20.18648 131 LEU B C 1
ATOM 3010 O O . LEU B 1 67 ? 33.83834 64.55705 17.64302 1.000 23.97175 131 LEU B O 1
ATOM 3026 N N . THR B 1 68 ? 32.94802 62.74232 16.66685 1.000 19.68767 132 THR B N 1
ATOM 3027 C CA . THR B 1 68 ? 33.98232 61.86668 17.20881 1.000 20.97135 132 THR B CA 1
ATOM 3028 C C . THR B 1 68 ? 35.31086 62.05273 16.47562 1.000 26.67289 132 THR B C 1
ATOM 3029 O O . THR B 1 68 ? 36.37583 62.03122 17.11978 1.000 26.54104 132 THR B O 1
ATOM 3040 N N . SER B 1 69 ? 35.29727 62.32029 15.17744 1.000 23.23492 133 SER B N 1
ATOM 3041 C CA . SER B 1 69 ? 36.54349 62.60378 14.47706 1.000 27.77755 133 SER B CA 1
ATOM 3042 C C . SER B 1 69 ? 37.16415 63.90575 14.96524 1.000 26.61077 133 SER B C 1
ATOM 3043 O O . SER B 1 69 ? 38.39043 64.01170 15.06465 1.000 28.58201 133 SER B O 1
ATOM 3051 N N . ALA B 1 70 ? 36.33413 64.88377 15.32693 1.000 23.23673 134 ALA B N 1
ATOM 3052 C CA . ALA B 1 70 ? 36.85963 66.17409 15.75855 1.000 24.18247 134 ALA B CA 1
ATOM 3053 C C . ALA B 1 70 ? 37.64561 66.08548 17.05672 1.000 24.19057 134 ALA B C 1
ATOM 3054 O O . ALA B 1 70 ? 38.56911 66.88920 17.27617 1.000 24.11485 134 ALA B O 1
ATOM 3061 N N . ILE B 1 71 ? 37.28808 65.16119 17.94956 1.000 22.14076 135 ILE B N 1
ATOM 3062 C CA . ILE B 1 71 ? 37.99139 65.10593 19.22701 1.000 24.19065 135 ILE B CA 1
ATOM 3063 C C . ILE B 1 71 ? 39.24230 64.23538 19.18175 1.000 23.92896 135 ILE B C 1
ATOM 3064 O O . ILE B 1 71 ? 40.01787 64.24161 20.14904 1.000 24.52687 135 ILE B O 1
ATOM 3080 N N . LYS B 1 72 ? 39.45871 63.48401 18.08913 1.000 24.80704 136 LYS B N 1
ATOM 3081 C CA . LYS B 1 72 ? 40.60911 62.60623 17.92988 1.000 29.59028 136 LYS B CA 1
ATOM 3082 C C . LYS B 1 72 ? 41.90669 63.31976 18.29599 1.000 28.98449 136 LYS B C 1
ATOM 3083 O O . LYS B 1 72 ? 42.68280 62.81847 19.12099 1.000 32.36959 136 LYS B O 1
ATOM 3102 N N . PRO B 1 73 ? 42.20085 64.46774 17.67918 1.000 30.62478 137 PRO B N 1
ATOM 3103 C CA . PRO B 1 73 ? 43.49251 65.10982 17.96358 1.000 31.71037 137 PRO B CA 1
ATOM 3104 C C . PRO B 1 73 ? 43.62389 65.59353 19.39599 1.000 31.72585 137 PRO B C 1
ATOM 3105 O O . PRO B 1 73 ? 44.71720 65.51746 19.97714 1.000 30.95329 137 PRO B O 1
ATOM 3116 N N . GLU B 1 74 ? 42.54152 66.12186 19.97294 1.000 29.74657 138 GLU B N 1
ATOM 3117 C CA . GLU B 1 74 ? 42.59467 66.60953 21.34651 1.000 32.74165 138 GLU B CA 1
ATOM 3118 C C . GLU B 1 74 ? 42.88222 65.47338 22.31659 1.000 24.99262 138 GLU B C 1
ATOM 3119 O O . GLU B 1 74 ? 43.71953 65.60106 23.21032 1.000 28.73481 138 GLU B O 1
ATOM 3131 N N . ILE B 1 75 ? 42.16123 64.35640 22.17660 1.000 23.43503 139 ILE B N 1
ATOM 3132 C CA . ILE B 1 75 ? 42.38178 63.22611 23.06483 1.000 24.89024 139 ILE B CA 1
ATOM 3133 C C . ILE B 1 75 ? 43.79819 62.69937 22.88875 1.000 27.86428 139 ILE B C 1
ATOM 3134 O O . ILE B 1 75 ? 44.47548 62.35771 23.86341 1.000 30.71145 139 ILE B O 1
ATOM 3150 N N . ALA B 1 76 ? 44.25595 62.60464 21.63887 1.000 27.50313 140 ALA B N 1
ATOM 3151 C CA . ALA B 1 76 ? 45.60975 62.12313 21.38397 1.000 28.97218 140 ALA B CA 1
ATOM 3152 C C . ALA B 1 76 ? 46.62850 63.00459 22.08619 1.000 31.08887 140 ALA B C 1
ATOM 3153 O O . ALA B 1 76 ? 47.53528 62.51050 22.76235 1.000 36.14339 140 ALA B O 1
ATOM 3160 N N . LYS B 1 77 ? 46.46648 64.32368 21.96137 1.000 28.99788 141 LYS B N 1
ATOM 3161 C CA . LYS B 1 77 ? 47.37968 65.24854 22.62073 1.000 31.78941 141 LYS B CA 1
ATOM 3162 C C . LYS B 1 77 ? 47.40737 65.02316 24.12749 1.000 34.57140 141 LYS B C 1
ATOM 3163 O O . LYS B 1 77 ? 48.48081 65.05465 24.75159 1.000 33.47987 141 LYS B O 1
ATOM 3182 N N . MET B 1 78 ? 46.23990 64.78770 24.73075 1.000 33.74157 142 MET B N 1
ATOM 3183 C CA . MET B 1 78 ? 46.16821 64.65400 26.18151 1.000 33.78315 142 MET B CA 1
ATOM 3184 C C . MET B 1 78 ? 46.79024 63.34453 26.64267 1.000 37.34955 142 MET B C 1
ATOM 3185 O O . MET B 1 78 ? 47.58957 63.32279 27.59004 1.000 41.60083 142 MET B O 1
ATOM 3199 N N . LEU B 1 79 ? 46.46651 62.24306 25.97853 1.000 31.85454 143 LEU B N 1
ATOM 3200 C CA . LEU B 1 79 ? 47.02631 60.96870 26.41391 1.000 41.34305 143 LEU B CA 1
ATOM 3201 C C . LEU B 1 79 ? 48.54604 60.94288 26.24144 1.000 45.82686 143 LEU B C 1
ATOM 3202 O O . LEU B 1 79 ? 49.24071 60.27365 27.01507 1.000 45.94775 143 LEU B O 1
ATOM 3218 N N . MET B 1 80 ? 49.07752 61.68038 25.26269 1.000 38.80823 144 MET B N 1
ATOM 3219 C CA . MET B 1 80 ? 50.52211 61.75106 25.07852 1.000 40.60223 144 MET B CA 1
ATOM 3220 C C . MET B 1 80 ? 51.19524 62.62900 26.12162 1.000 38.96374 144 MET B C 1
ATOM 3221 O O . MET B 1 80 ? 52.37104 62.41322 26.44701 1.000 32.20884 144 MET B O 1
ATOM 3235 N N . GLU B 1 81 ? 50.49867 63.64935 26.61836 1.000 41.64394 145 GLU B N 1
ATOM 3236 C CA . GLU B 1 81 ? 50.99539 64.36104 27.78934 1.000 46.83996 145 GLU B CA 1
ATOM 3237 C C . GLU B 1 81 ? 51.06451 63.44184 29.00196 1.000 49.57579 145 GLU B C 1
ATOM 3238 O O . GLU B 1 81 ? 51.81331 63.72979 29.94513 1.000 53.40316 145 GLU B O 1
ATOM 3250 N N . LEU B 1 82 ? 50.32302 62.32881 28.98057 1.000 47.09386 146 LEU B N 1
ATOM 3251 C CA . LEU B 1 82 ? 50.31953 61.34808 30.05872 1.000 53.21735 146 LEU B CA 1
ATOM 3252 C C . LEU B 1 82 ? 51.32211 60.21920 29.84559 1.000 66.63706 146 LEU B C 1
ATOM 3253 O O . LEU B 1 82 ? 51.50572 59.39464 30.74852 1.000 65.25703 146 LEU B O 1
ATOM 3269 N N . SER B 1 83 ? 51.96639 60.15357 28.67821 1.000 78.76105 147 SER B N 1
ATOM 3270 C CA . SER B 1 83 ? 52.92372 59.08007 28.42864 1.000 82.19558 147 SER B CA 1
ATOM 3271 C C . SER B 1 83 ? 54.06381 59.11162 29.43866 1.000 75.65680 147 SER B C 1
ATOM 3272 O O . SER B 1 83 ? 54.53130 58.05956 29.88970 1.000 79.07355 147 SER B O 1
ATOM 3280 N N . ALA B 1 84 ? 54.52457 60.30919 29.80733 1.000 65.25332 148 ALA B N 1
ATOM 3281 C CA . ALA B 1 84 ? 55.54190 60.41123 30.84826 1.000 61.38376 148 ALA B CA 1
ATOM 3282 C C . ALA B 1 84 ? 55.01997 59.87107 32.17332 1.000 60.33140 148 ALA B C 1
ATOM 3283 O O . ALA B 1 84 ? 55.72418 59.13576 32.87565 1.000 64.11973 148 ALA B O 1
ATOM 3290 N N . GLY B 1 85 ? 53.79080 60.22409 32.53148 1.000 61.18975 149 GLY B N 1
ATOM 3291 C CA . GLY B 1 85 ? 53.17910 59.72708 33.74903 1.000 70.36068 149 GLY B CA 1
ATOM 3292 C C . GLY B 1 85 ? 52.97400 58.22473 33.72386 1.000 77.53348 149 GLY B C 1
ATOM 3293 O O . GLY B 1 85 ? 52.94569 57.61328 32.65435 1.000 80.78071 149 GLY B O 1
ATOM 3297 N N . GLU B 1 94 ? 51.25494 55.64624 40.39054 1.000 59.71553 158 GLU B N 1
ATOM 3298 C CA . GLU B 1 94 ? 50.37109 56.76259 40.70006 1.000 65.24575 158 GLU B CA 1
ATOM 3299 C C . GLU B 1 94 ? 50.59747 57.94021 39.75293 1.000 57.95427 158 GLU B C 1
ATOM 3300 O O . GLU B 1 94 ? 51.70222 58.13718 39.24762 1.000 62.48939 158 GLU B O 1
ATOM 3311 N N . PHE B 1 95 ? 49.54651 58.72508 39.52425 1.000 47.34686 159 PHE B N 1
ATOM 3312 C CA . PHE B 1 95 ? 49.62106 59.87174 38.63606 1.000 47.65250 159 PHE B CA 1
ATOM 3313 C C . PHE B 1 95 ? 50.00317 61.12835 39.40468 1.000 46.39548 159 PHE B C 1
ATOM 3314 O O . PHE B 1 95 ? 49.68917 61.28108 40.58885 1.000 52.97236 159 PHE B O 1
ATOM 3331 N N . SER B 1 96 ? 50.69044 62.02948 38.71543 1.000 40.88137 160 SER B N 1
ATOM 3332 C CA . SER B 1 96 ? 50.99282 63.32732 39.28705 1.000 44.23380 160 SER B CA 1
ATOM 3333 C C . SER B 1 96 ? 49.72268 64.17295 39.34406 1.000 44.29775 160 SER B C 1
ATOM 3334 O O . SER B 1 96 ? 48.71213 63.87562 38.69963 1.000 42.97907 160 SER B O 1
ATOM 3342 N N . LEU B 1 97 ? 49.79230 65.26000 40.11016 1.000 43.32165 161 LEU B N 1
ATOM 3343 C CA . LEU B 1 97 ? 48.65873 66.17122 40.19597 1.000 40.30329 161 LEU B CA 1
ATOM 3344 C C . LEU B 1 97 ? 48.37232 66.80243 38.83985 1.000 40.89227 161 LEU B C 1
ATOM 3345 O O . LEU B 1 97 ? 47.20608 66.98551 38.46634 1.000 40.85552 161 LEU B O 1
ATOM 3361 N N . GLN B 1 98 ? 49.42650 67.10370 38.06483 1.000 42.79798 162 GLN B N 1
ATOM 3362 C CA . GLN B 1 98 ? 49.23299 67.63904 36.71935 1.000 47.84330 162 GLN B CA 1
ATOM 3363 C C . GLN B 1 98 ? 48.60777 66.59799 35.79440 1.000 40.41076 162 GLN B C 1
ATOM 3364 O O . GLN B 1 98 ? 47.73422 66.92529 34.98373 1.000 38.68647 162 GLN B O 1
ATOM 3378 N N . ASP B 1 99 ? 49.04609 65.33971 35.89861 1.000 37.01038 163 ASP B N 1
ATOM 3379 C CA . ASP B 1 99 ? 48.41327 64.27484 35.12475 1.000 38.20254 163 ASP B CA 1
ATOM 3380 C C . ASP B 1 99 ? 46.92551 64.17191 35.43704 1.000 36.27659 163 ASP B C 1
ATOM 3381 O O . ASP B 1 99 ? 46.11478 63.91072 34.53590 1.000 31.50347 163 ASP B O 1
ATOM 3390 N N . ILE B 1 100 ? 46.54657 64.35355 36.70701 1.000 39.94035 164 ILE B N 1
ATOM 3391 C CA . ILE B 1 100 ? 45.13576 64.23949 37.08163 1.000 42.78816 164 ILE B CA 1
ATOM 3392 C C . ILE B 1 100 ? 44.31186 65.32019 36.39093 1.000 35.82970 164 ILE B C 1
ATOM 3393 O O . ILE B 1 100 ? 43.17671 65.07790 35.94975 1.000 31.56738 164 ILE B O 1
ATOM 3409 N N . GLU B 1 101 ? 44.86707 66.52864 36.28172 1.000 37.22414 165 GLU B N 1
ATOM 3410 C CA . GLU B 1 101 ? 44.17676 67.61164 35.58961 1.000 40.00918 165 GLU B CA 1
ATOM 3411 C C . GLU B 1 101 ? 44.04708 67.32361 34.09754 1.000 35.32736 165 GLU B C 1
ATOM 3412 O O . GLU B 1 101 ? 43.00728 67.61999 33.49625 1.000 33.21816 165 GLU B O 1
ATOM 3424 N N . VAL B 1 102 ? 45.07930 66.73891 33.48163 1.000 34.53295 166 VAL B N 1
ATOM 3425 C CA . VAL B 1 102 ? 44.96328 66.34342 32.08114 1.000 34.03090 166 VAL B CA 1
ATOM 3426 C C . VAL B 1 102 ? 43.85555 65.30701 31.92402 1.000 34.47988 166 VAL B C 1
ATOM 3427 O O . VAL B 1 102 ? 43.00384 65.40837 31.03320 1.000 34.63968 166 VAL B O 1
ATOM 3440 N N . LEU B 1 103 ? 43.85911 64.28710 32.78877 1.000 34.82665 167 LEU B N 1
ATOM 3441 C CA . LEU B 1 103 ? 42.81414 63.26648 32.73528 1.000 31.06816 167 LEU B CA 1
ATOM 3442 C C . LEU B 1 103 ? 41.44006 63.86734 32.97950 1.000 30.27552 167 LEU B C 1
ATOM 3443 O O . LEU B 1 103 ? 40.44409 63.38638 32.42680 1.000 27.43959 167 LEU B O 1
ATOM 3459 N N . GLY B 1 104 ? 41.35734 64.91902 33.79331 1.000 29.84069 168 GLY B N 1
ATOM 3460 C CA . GLY B 1 104 ? 40.07280 65.57026 33.99916 1.000 33.03608 168 GLY B CA 1
ATOM 3461 C C . GLY B 1 104 ? 39.54711 66.23172 32.74042 1.000 32.91273 168 GLY B C 1
ATOM 3462 O O . GLY B 1 104 ? 38.34034 66.20007 32.47322 1.000 28.80061 168 GLY B O 1
ATOM 3466 N N . ARG B 1 105 ? 40.43496 66.86355 31.96654 1.000 31.04225 169 ARG B N 1
ATOM 3467 C CA . ARG B 1 105 ? 40.02375 67.46010 30.70017 1.000 33.60127 169 ARG B CA 1
ATOM 3468 C C . ARG B 1 105 ? 39.65414 66.38400 29.68920 1.000 27.31721 169 ARG B C 1
ATOM 3469 O O . ARG B 1 105 ? 38.72962 66.56096 28.89505 1.000 29.19697 169 ARG B O 1
ATOM 3490 N N . CYS B 1 106 ? 40.37934 65.26556 29.69890 1.000 27.99451 170 CYS B N 1
ATOM 3491 C CA A CYS B 1 106 ? 40.00422 64.13913 28.85406 0.654 29.88948 170 CYS B CA 1
ATOM 3492 C CA B CYS B 1 106 ? 40.00936 64.11904 28.87280 0.346 30.01662 170 CYS B CA 1
ATOM 3493 C C . CYS B 1 106 ? 38.59652 63.65413 29.19164 1.000 26.84968 170 CYS B C 1
ATOM 3494 O O . CYS B 1 106 ? 37.75211 63.48779 28.29878 1.000 26.72062 170 CYS B O 1
ATOM 3509 N N . PHE B 1 107 ? 38.33116 63.41566 30.47200 1.000 26.88066 171 PHE B N 1
ATOM 3510 C CA . PHE B 1 107 ? 37.01111 62.97087 30.91067 1.000 26.07897 171 PHE B CA 1
ATOM 3511 C C . PHE B 1 107 ? 35.93836 63.95873 30.48759 1.000 23.25500 171 PHE B C 1
ATOM 3512 O O . PHE B 1 107 ? 34.92364 63.57552 29.88522 1.000 23.83005 171 PHE B O 1
ATOM 3529 N N . LEU B 1 108 ? 36.14616 65.24308 30.78413 1.000 24.83738 172 LEU B N 1
ATOM 3530 C CA . LEU B 1 108 ? 35.19879 66.26390 30.34322 1.000 25.19393 172 LEU B CA 1
ATOM 3531 C C . LEU B 1 108 ? 34.94626 66.18408 28.84364 1.000 24.37912 172 LEU B C 1
ATOM 3532 O O . LEU B 1 108 ? 33.80703 66.33833 28.39459 1.000 25.20908 172 LEU B O 1
ATOM 3548 N N . THR B 1 109 ? 35.99576 65.96686 28.04697 1.000 23.15388 173 THR B N 1
ATOM 3549 C CA . THR B 1 109 ? 35.82403 65.98163 26.60159 1.000 24.17994 173 THR B CA 1
ATOM 3550 C C . THR B 1 109 ? 34.87837 64.87430 26.17813 1.000 21.11920 173 THR B C 1
ATOM 3551 O O . THR B 1 109 ? 33.99611 65.09246 25.34093 1.000 23.24630 173 THR B O 1
ATOM 3562 N N . VAL B 1 110 ? 35.03616 63.68331 26.75863 1.000 23.27396 174 VAL B N 1
ATOM 3563 C CA A VAL B 1 110 ? 34.19213 62.55674 26.35582 0.384 23.46374 174 VAL B CA 1
ATOM 3564 C CA B VAL B 1 110 ? 34.19147 62.55928 26.35261 0.616 23.41567 174 VAL B CA 1
ATOM 3565 C C . VAL B 1 110 ? 32.78150 62.70945 26.91535 1.000 24.08412 174 VAL B C 1
ATOM 3566 O O . VAL B 1 110 ? 31.80307 62.32695 26.26311 1.000 22.44409 174 VAL B O 1
ATOM 3591 N N . VAL B 1 111 ? 32.65255 63.25760 28.13228 1.000 23.55197 175 VAL B N 1
ATOM 3592 C CA . VAL B 1 111 ? 31.32411 63.52793 28.68187 1.000 24.68014 175 VAL B CA 1
ATOM 3593 C C . VAL B 1 111 ? 30.57406 64.50422 27.78287 1.000 23.82603 175 VAL B C 1
ATOM 3594 O O . VAL B 1 111 ? 29.37103 64.34259 27.52497 1.000 21.91237 175 VAL B O 1
ATOM 3607 N N . GLN B 1 112 ? 31.27677 65.52091 27.27601 1.000 22.96147 176 GLN B N 1
ATOM 3608 C CA . GLN B 1 112 ? 30.64057 66.45011 26.34920 1.000 21.91126 176 GLN B CA 1
ATOM 3609 C C . GLN B 1 112 ? 30.18693 65.73945 25.08155 1.000 20.32490 176 GLN B C 1
ATOM 3610 O O . GLN B 1 112 ? 29.05937 65.95833 24.60412 1.000 23.05472 176 GLN B O 1
ATOM 3624 N N . VAL B 1 113 ? 31.03905 64.87756 24.51424 1.000 17.90452 177 VAL B N 1
ATOM 3625 C CA . VAL B 1 113 ? 30.61938 64.14156 23.32102 1.000 21.04690 177 VAL B CA 1
ATOM 3626 C C . VAL B 1 113 ? 29.35939 63.33682 23.61075 1.000 21.74832 177 VAL B C 1
ATOM 3627 O O . VAL B 1 113 ? 28.39626 63.32081 22.82445 1.000 19.70614 177 VAL B O 1
ATOM 3640 N N . HIS B 1 114 ? 29.34921 62.64318 24.74824 1.000 21.15693 178 HIS B N 1
ATOM 3641 C CA . HIS B 1 114 ? 28.20299 61.82107 25.12432 1.000 20.67054 178 HIS B CA 1
ATOM 3642 C C . HIS B 1 114 ? 26.92708 62.66048 25.19361 1.000 20.47403 178 HIS B C 1
ATOM 3643 O O . HIS B 1 114 ? 25.90122 62.32698 24.58725 1.000 21.00298 178 HIS B O 1
ATOM 3657 N N . PHE B 1 115 ? 27.00841 63.79100 25.88660 1.000 21.14214 179 PHE B N 1
ATOM 3658 C CA . PHE B 1 115 ? 25.85261 64.64735 26.10360 1.000 21.00776 179 PHE B CA 1
ATOM 3659 C C . PHE B 1 115 ? 25.41079 65.29804 24.81164 1.000 20.76779 179 PHE B C 1
ATOM 3660 O O . PHE B 1 115 ? 24.21126 65.37509 24.53119 1.000 21.65101 179 PHE B O 1
ATOM 3677 N N . GLN B 1 116 ? 26.37117 65.73705 24.00024 1.000 19.43954 180 GLN B N 1
ATOM 3678 C CA . GLN B 1 116 ? 26.03895 66.38072 22.73236 1.000 19.55036 180 GLN B CA 1
ATOM 3679 C C . GLN B 1 116 ? 25.38284 65.39820 21.77954 1.000 18.59316 180 GLN B C 1
ATOM 3680 O O . GLN B 1 116 ? 24.39903 65.73140 21.09649 1.000 19.00248 180 GLN B O 1
ATOM 3694 N N . PHE B 1 117 ? 25.90631 64.17456 21.73833 1.000 18.49025 181 PHE B N 1
ATOM 3695 C CA . PHE B 1 117 ? 25.33929 63.15710 20.87612 1.000 18.38269 181 PHE B CA 1
ATOM 3696 C C . PHE B 1 117 ? 23.89885 62.86723 21.26662 1.000 16.77350 181 PHE B C 1
ATOM 3697 O O . PHE B 1 117 ? 22.98615 62.91521 20.42427 1.000 18.23255 181 PHE B O 1
ATOM 3714 N N . LEU B 1 118 ? 23.66645 62.56308 22.54513 1.000 18.96200 182 LEU B N 1
ATOM 3715 C CA . LEU B 1 118 ? 22.31289 62.20078 22.96344 1.000 19.25499 182 LEU B CA 1
ATOM 3716 C C . LEU B 1 118 ? 21.35297 63.37009 22.75580 1.000 18.57930 182 LEU B C 1
ATOM 3717 O O . LEU B 1 118 ? 20.20456 63.18313 22.32373 1.000 21.73605 182 LEU B O 1
ATOM 3733 N N . THR B 1 119 ? 21.80468 64.58512 23.08950 1.000 18.95707 183 THR B N 1
ATOM 3734 C CA . THR B 1 119 ? 20.97427 65.76779 22.90194 1.000 20.54576 183 THR B CA 1
ATOM 3735 C C . THR B 1 119 ? 20.58059 65.92817 21.44007 1.000 21.83713 183 THR B C 1
ATOM 3736 O O . THR B 1 119 ? 19.40807 66.16265 21.12171 1.000 21.36557 183 THR B O 1
ATOM 3747 N N . HIS B 1 120 ? 21.54792 65.78939 20.53463 1.000 19.90462 184 HIS B N 1
ATOM 3748 C CA . HIS B 1 120 ? 21.26847 65.97890 19.11950 1.000 21.82971 184 HIS B CA 1
ATOM 3749 C C . HIS B 1 120 ? 20.39721 64.86324 18.55753 1.000 19.59251 184 HIS B C 1
ATOM 3750 O O . HIS B 1 120 ? 19.44123 65.11416 17.81176 1.000 20.91540 184 HIS B O 1
ATOM 3764 N N . ALA B 1 121 ? 20.71685 63.61361 18.89002 1.000 17.93917 185 ALA B N 1
ATOM 3765 C CA . ALA B 1 121 ? 19.92171 62.49079 18.40197 1.000 16.45858 185 ALA B CA 1
ATOM 3766 C C . ALA B 1 121 ? 18.46281 62.60325 18.83493 1.000 18.83522 185 ALA B C 1
ATOM 3767 O O . ALA B 1 121 ? 17.54223 62.31714 18.05468 1.000 21.60301 185 ALA B O 1
ATOM 3774 N N . LEU B 1 122 ? 18.23201 63.01850 20.07157 1.000 19.35883 186 LEU B N 1
ATOM 3775 C CA . LEU B 1 122 ? 16.87301 63.15862 20.57076 1.000 20.98795 186 LEU B CA 1
ATOM 3776 C C . LEU B 1 122 ? 16.15474 64.32420 19.89564 1.000 20.28881 186 LEU B C 1
ATOM 3777 O O . LEU B 1 122 ? 15.00911 64.17653 19.45634 1.000 21.60534 186 LEU B O 1
ATOM 3793 N N . GLN B 1 123 ? 16.81828 65.47700 19.75280 1.000 20.91801 187 GLN B N 1
ATOM 3794 C CA A GLN B 1 123 ? 16.15822 66.61107 19.11270 0.490 25.40589 187 GLN B CA 1
ATOM 3795 C CA B GLN B 1 123 ? 16.17489 66.61600 19.10296 0.510 25.39599 187 GLN B CA 1
ATOM 3796 C C . GLN B 1 123 ? 15.76671 66.27672 17.67778 1.000 22.97367 187 GLN B C 1
ATOM 3797 O O . GLN B 1 123 ? 14.67979 66.66978 17.21344 1.000 23.89494 187 GLN B O 1
ATOM 3824 N N . LYS B 1 124 ? 16.61392 65.53222 16.96361 1.000 22.37461 188 LYS B N 1
ATOM 3825 C CA . LYS B 1 124 ? 16.33259 65.25113 15.56389 1.000 20.89958 188 LYS B CA 1
ATOM 3826 C C . LYS B 1 124 ? 15.23368 64.21175 15.40171 1.000 22.54347 188 LYS B C 1
ATOM 3827 O O . LYS B 1 124 ? 14.49744 64.25383 14.41141 1.000 23.76634 188 LYS B O 1
ATOM 3846 N N . VAL B 1 125 ? 15.10100 63.28178 16.34562 1.000 19.81527 189 VAL B N 1
ATOM 3847 C CA . VAL B 1 125 ? 14.07878 62.25091 16.17538 1.000 21.46969 189 VAL B CA 1
ATOM 3848 C C . VAL B 1 125 ? 12.72334 62.67303 16.72293 1.000 23.82131 189 VAL B C 1
ATOM 3849 O O . VAL B 1 125 ? 11.71875 62.02977 16.40549 1.000 23.48657 189 VAL B O 1
ATOM 3862 N N . GLN B 1 126 ? 12.65249 63.75309 17.49844 1.000 26.75093 190 GLN B N 1
ATOM 3863 C CA . GLN B 1 126 ? 11.39702 64.13995 18.13909 1.000 29.25415 190 GLN B CA 1
ATOM 3864 C C . GLN B 1 126 ? 10.23004 64.24563 17.16203 1.000 27.36889 190 GLN B C 1
ATOM 3865 O O . GLN B 1 126 ? 9.17028 63.66816 17.44906 1.000 27.32494 190 GLN B O 1
ATOM 3879 N N . PRO B 1 127 ? 10.34507 64.93784 16.02434 1.000 28.06496 191 PRO B N 1
ATOM 3880 C CA . PRO B 1 127 ? 9.16632 65.10288 15.16122 1.000 32.80345 191 PRO B CA 1
ATOM 3881 C C . PRO B 1 127 ? 8.63104 63.79464 14.61078 1.000 31.20383 191 PRO B C 1
ATOM 3882 O O . PRO B 1 127 ? 7.41128 63.56352 14.64471 1.000 30.62660 191 PRO B O 1
ATOM 3893 N N . VAL B 1 128 ? 9.50557 62.92903 14.08726 1.000 28.13367 192 VAL B N 1
ATOM 3894 C CA A VAL B 1 128 ? 9.03976 61.64500 13.57594 0.597 30.28511 192 VAL B CA 1
ATOM 3895 C CA B VAL B 1 128 ? 9.03689 61.64716 13.57645 0.403 30.11424 192 VAL B CA 1
ATOM 3896 C C . VAL B 1 128 ? 8.53556 60.77508 14.72032 1.000 26.19377 192 VAL B C 1
ATOM 3897 O O . VAL B 1 128 ? 7.57827 60.01381 14.56711 1.000 23.90985 192 VAL B O 1
ATOM 3922 N N . ALA B 1 129 ? 9.18283 60.86084 15.88111 1.000 24.72292 193 ALA B N 1
ATOM 3923 C CA . ALA B 1 129 ? 8.70690 60.09845 17.03100 1.000 25.13750 193 ALA B CA 1
ATOM 3924 C C . ALA B 1 129 ? 7.29226 60.51647 17.39327 1.000 27.84074 193 ALA B C 1
ATOM 3925 O O . ALA B 1 129 ? 6.45930 59.67528 17.74836 1.000 25.62180 193 ALA B O 1
ATOM 3932 N N . HIS B 1 130 ? 7.00790 61.82280 17.30208 1.000 25.54687 194 HIS B N 1
ATOM 3933 C CA . HIS B 1 130 ? 5.67743 62.32212 17.60991 1.000 26.45400 194 HIS B CA 1
ATOM 3934 C C . HIS B 1 130 ? 4.66752 61.77671 16.60947 1.000 23.69967 194 HIS B C 1
ATOM 3935 O O . HIS B 1 130 ? 3.60011 61.29140 16.99360 1.000 25.88771 194 HIS B O 1
ATOM 3949 N N . SER B 1 131 ? 5.01227 61.82967 15.31955 1.000 25.67242 195 SER B N 1
ATOM 3950 C CA A SER B 1 131 ? 4.09891 61.31346 14.29361 0.462 28.26662 195 SER B CA 1
ATOM 3951 C CA B SER B 1 131 ? 4.09159 61.31665 14.29947 0.298 27.78724 195 SER B CA 1
ATOM 3952 C CA C SER B 1 131 ? 4.10746 61.30986 14.28695 0.240 28.27294 195 SER B CA 1
ATOM 3953 C C . SER B 1 131 ? 3.81119 59.83351 14.51038 1.000 25.98271 195 SER B C 1
ATOM 3954 O O . SER B 1 131 ? 2.67839 59.38029 14.28729 1.000 26.76814 195 SER B O 1
ATOM 3976 N N . CYS B 1 132 ? 4.81427 59.06507 14.94273 1.000 26.10317 196 CYS B N 1
ATOM 3977 C CA . CYS B 1 132 ? 4.63834 57.62795 15.14839 1.000 24.22804 196 CYS B CA 1
ATOM 3978 C C . CYS B 1 132 ? 3.77145 57.34441 16.36267 1.000 25.08434 196 CYS B C 1
ATO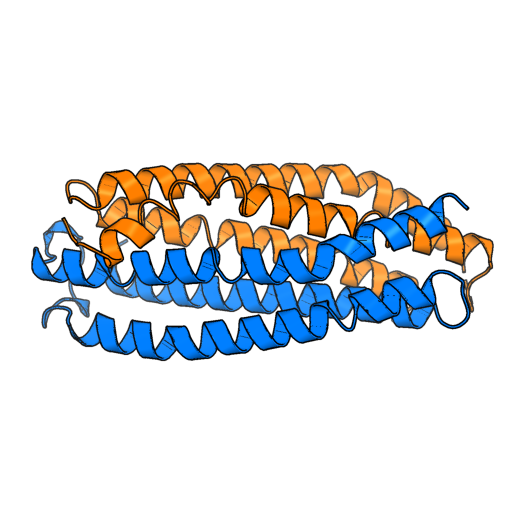M 3979 O O . CYS B 1 132 ? 2.89681 56.46703 16.31821 1.000 26.52223 196 CYS B O 1
ATOM 3987 N N . PHE B 1 133 ? 3.96979 58.11072 17.43558 1.000 23.02755 197 PHE B N 1
ATOM 3988 C CA . PHE B 1 133 ? 3.10770 58.00571 18.60411 1.000 26.58494 197 PHE B CA 1
ATOM 3989 C C . PHE B 1 133 ? 1.66790 58.30725 18.23151 1.000 26.33648 197 PHE B C 1
ATOM 3990 O O . PHE B 1 133 ? 0.74426 57.60331 18.65413 1.000 27.34669 197 PHE B O 1
ATOM 4007 N N . ALA B 1 134 ? 1.46095 59.36263 17.44137 1.000 27.59936 198 ALA B N 1
ATOM 4008 C CA . ALA B 1 134 ? 0.11013 59.70953 17.01453 1.000 29.02764 198 ALA B CA 1
ATOM 4009 C C . ALA B 1 134 ? -0.52610 58.55762 16.25314 1.000 30.53753 198 ALA B C 1
ATOM 4010 O O . ALA B 1 134 ? -1.71515 58.25484 16.44116 1.000 30.28897 198 ALA B O 1
ATOM 4017 N N . GLU B 1 135 ? 0.25419 57.88889 15.40153 1.000 27.34042 199 GLU B N 1
ATOM 4018 C CA . GLU B 1 135 ? -0.26639 56.74350 14.65158 1.000 26.62027 199 GLU B CA 1
ATOM 4019 C C . GLU B 1 135 ? -0.65802 55.59724 15.57927 1.000 25.88901 199 GLU B C 1
ATOM 4020 O O . GLU B 1 135 ? -1.60190 54.86199 15.30261 1.000 29.64689 199 GLU B O 1
ATOM 4032 N N . VAL B 1 136 ? 0.08740 55.39622 16.67794 1.000 27.40158 200 VAL B N 1
ATOM 4033 C CA . VAL B 1 136 ? -0.32426 54.36670 17.62952 1.000 31.46860 200 VAL B CA 1
ATOM 4034 C C . VAL B 1 136 ? -1.65120 54.74060 18.28095 1.000 35.29012 200 VAL B 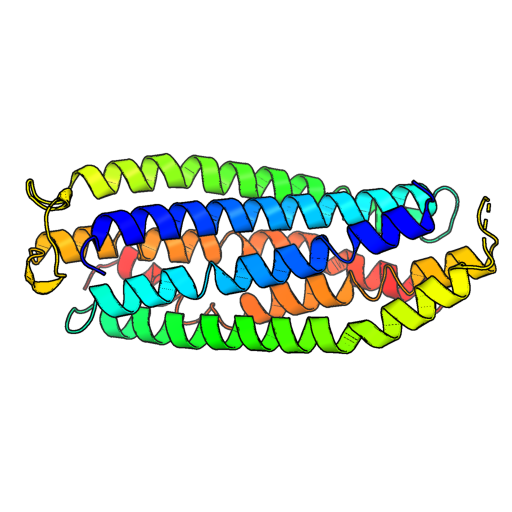C 1
ATOM 4035 O O . VAL B 1 136 ? -2.505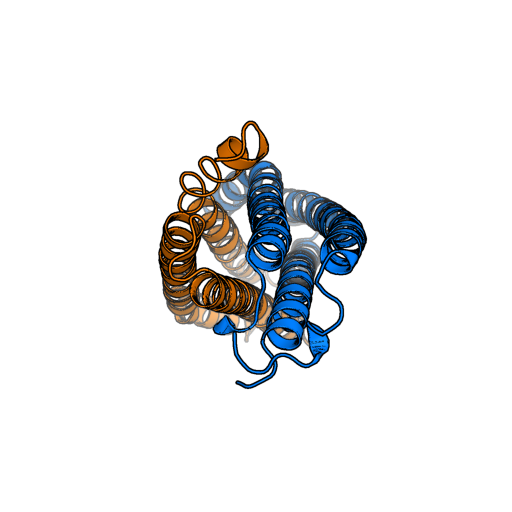21 53.87288 18.53108 1.000 41.07514 200 VAL B O 1
ATOM 4048 N N . ILE B 1 137 ? -1.85658 56.03192 18.55399 1.000 32.50069 201 ILE B N 1
ATOM 4049 C CA . ILE B 1 137 ? -3.07980 56.46781 19.22047 1.000 35.24185 201 ILE B CA 1
ATOM 4050 C C . ILE B 1 137 ? -4.28180 56.20722 18.32166 1.000 36.58891 201 ILE B C 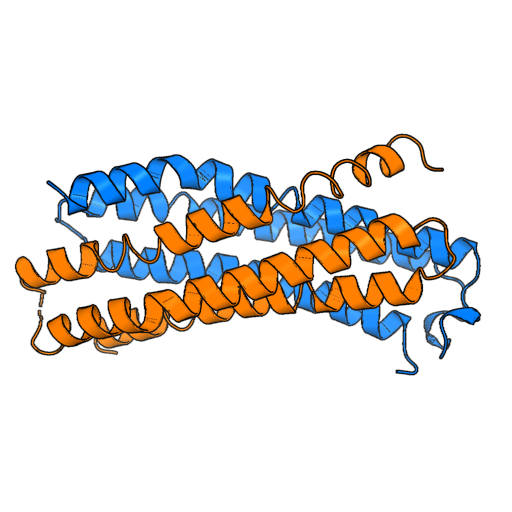1
ATOM 4051 O O . ILE B 1 137 ? -5.28427 55.61726 18.74451 1.000 40.98266 201 ILE B O 1
ATOM 4067 N N . VAL B 1 138 ? -4.20215 56.65649 17.07368 1.000 31.39652 202 VAL B N 1
ATOM 4068 C CA . VAL B 1 138 ? -5.28795 56.45835 16.11429 1.000 34.34028 202 VAL B CA 1
ATOM 4069 C C . VAL B 1 138 ? -4.68126 56.08142 14.77173 1.000 35.41526 202 VAL B C 1
ATOM 4070 O O . VAL B 1 138 ? -4.25299 56.97403 14.02137 1.000 37.42387 202 VAL B O 1
ATOM 4083 N N . PRO B 1 139 ? -4.60581 54.79299 14.43624 1.000 34.81929 203 PRO B N 1
ATOM 4084 C CA . PRO B 1 139 ? -3.97979 54.40197 13.16761 1.000 41.44255 203 PRO B CA 1
ATOM 4085 C C . PRO B 1 139 ? -4.73535 54.96381 11.97326 1.000 61.08752 203 PRO B C 1
ATOM 4086 O O . PRO B 1 139 ? -5.95739 55.12943 12.00286 1.000 74.37735 203 PRO B O 1
ATOM 4097 N N . GLU B 1 140 ? -3.98613 55.26755 10.91586 1.000 67.38945 204 GLU B N 1
ATOM 4098 C CA . GLU B 1 140 ? -4.56471 55.85699 9.71254 1.000 69.63075 204 GLU B CA 1
ATOM 4099 C C . GLU B 1 140 ? -5.00244 54.76997 8.73851 1.000 70.26166 204 GLU B C 1
ATOM 4100 O O . GLU B 1 140 ? -6.13528 54.77607 8.25876 1.000 71.92634 204 GLU B O 1
#

Organism: Homo sapiens (NCBI:txid9606)